Protein AF-A0A059LPR8-F1 (afdb_monomer_lite)

pLDDT: mean 87.75, std 10.13, range [42.12, 97.38]

Radius of gyration: 31.14 Å; chains: 1; bounding box: 64×47×87 Å

Secondary structure (DSSP, 8-state):
----B-TTT--B-S-EEE-S--GGG-PPPPHHHHHHHHHHHHTTSSEEEGGGTEEES-HHHHHHHHHHHSB--TTSSSTTPPBSSHHHHHHHHHHHH--EE-HHHHHH--S-GGGS-EE-HHHHHHHHHH--SSSHHHHTT-----B-TTT--B-SSHHHHHHHHHHHSB--HHHHHH-TT----BSSHHHHHHHHHHTSEE--SHHHHHH---EESSHHHHHHHHHHH-GGGS-HHHHHHHTT--

Structure (mmCIF, N/CA/C/O backbone):
data_AF-A0A059LPR8-F1
#
_entry.id   AF-A0A059LPR8-F1
#
loop_
_atom_site.group_PDB
_atom_site.id
_atom_site.type_symbol
_atom_site.label_atom_id
_atom_site.label_alt_id
_atom_site.label_comp_id
_atom_site.label_asym_id
_atom_site.label_entity_id
_atom_site.label_seq_id
_atom_site.pdbx_PDB_ins_code
_atom_site.Cartn_x
_atom_site.Cartn_y
_atom_site.Cartn_z
_atom_site.occupancy
_atom_site.B_iso_or_equiv
_atom_site.auth_seq_id
_atom_site.auth_comp_id
_atom_site.auth_asym_id
_atom_site.auth_atom_id
_atom_site.pdbx_PDB_model_num
ATOM 1 N N . MET A 1 1 ? -1.338 6.70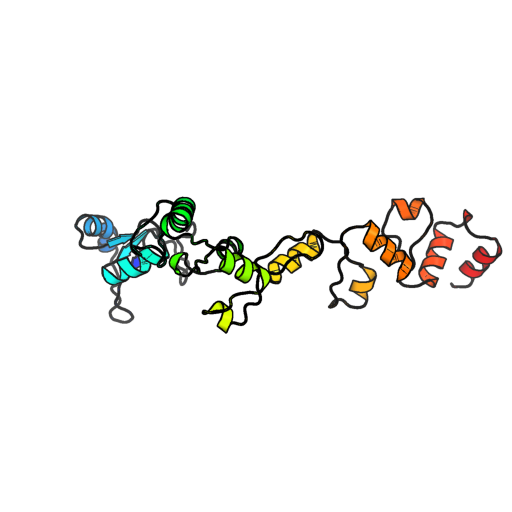7 19.751 1.00 51.72 1 MET A N 1
ATOM 2 C CA . MET A 1 1 ? -0.906 7.896 18.983 1.00 51.72 1 MET A CA 1
ATOM 3 C C . MET A 1 1 ? 0.310 8.476 19.682 1.00 51.72 1 MET A C 1
ATOM 5 O O . MET A 1 1 ? 0.312 8.462 20.902 1.00 51.72 1 MET A O 1
ATOM 9 N N . GLN A 1 2 ? 1.352 8.883 18.953 1.00 63.69 2 GLN A N 1
ATOM 10 C CA . GLN A 1 2 ? 2.526 9.544 19.553 1.00 63.69 2 GLN A CA 1
ATOM 11 C C . GLN A 1 2 ? 2.384 11.074 19.577 1.00 63.69 2 GLN A C 1
ATOM 13 O O . GLN A 1 2 ? 3.070 11.725 20.351 1.00 63.69 2 GLN A O 1
ATOM 18 N N . ASP A 1 3 ? 1.490 11.636 18.758 1.00 79.19 3 ASP A N 1
ATOM 19 C CA . ASP A 1 3 ? 1.180 13.066 18.756 1.00 79.19 3 ASP A CA 1
ATOM 20 C C . ASP A 1 3 ? -0.026 13.334 19.665 1.00 79.19 3 ASP A C 1
ATOM 22 O O . ASP A 1 3 ? -1.117 12.812 19.423 1.00 79.19 3 ASP A O 1
ATOM 26 N N . THR A 1 4 ? 0.198 14.099 20.730 1.00 81.31 4 THR A N 1
ATOM 27 C CA . THR A 1 4 ? -0.787 14.511 21.745 1.00 81.31 4 THR A CA 1
ATOM 28 C C . THR A 1 4 ? -1.311 15.928 21.501 1.00 81.31 4 THR A C 1
ATOM 30 O O . THR A 1 4 ? -2.035 16.484 22.328 1.00 81.31 4 THR A O 1
ATOM 33 N N . ARG A 1 5 ? -0.944 16.560 20.380 1.00 86.00 5 ARG A N 1
ATOM 34 C CA . ARG A 1 5 ? -1.378 17.922 20.069 1.00 86.00 5 ARG A CA 1
ATOM 35 C C . ARG A 1 5 ? -2.800 17.947 19.526 1.00 86.00 5 ARG A C 1
ATOM 37 O O . ARG A 1 5 ? -3.206 17.113 18.718 1.00 86.00 5 ARG A O 1
ATOM 44 N N . CYS A 1 6 ? -3.547 18.969 19.925 1.00 81.62 6 CYS A N 1
ATOM 45 C CA . CYS A 1 6 ? -4.860 19.251 19.365 1.00 81.62 6 CYS A CA 1
ATOM 46 C C . CYS A 1 6 ? -4.749 19.578 17.867 1.00 81.62 6 CYS A C 1
ATOM 48 O O . CYS A 1 6 ? -3.998 20.466 17.471 1.00 81.62 6 CYS A O 1
ATOM 50 N N . VAL A 1 7 ? -5.553 18.922 17.028 1.00 83.06 7 VAL A N 1
ATOM 51 C CA . VAL A 1 7 ? -5.535 19.124 15.565 1.00 83.06 7 VAL A CA 1
ATOM 52 C C . VAL A 1 7 ? -6.010 20.512 15.118 1.00 83.06 7 VAL A C 1
ATOM 54 O O . VAL A 1 7 ? -5.790 20.887 13.971 1.00 83.06 7 VAL A O 1
ATOM 57 N N . LEU A 1 8 ? -6.657 21.275 16.007 1.00 82.94 8 LEU A N 1
ATOM 58 C CA . LEU A 1 8 ? -7.164 22.618 15.712 1.00 82.94 8 LEU A CA 1
ATOM 59 C C . LEU A 1 8 ? -6.192 23.712 16.159 1.00 82.94 8 LEU A C 1
ATOM 61 O O . LEU A 1 8 ? -5.842 24.580 15.367 1.00 82.94 8 LEU A O 1
ATOM 65 N N . CYS A 1 9 ? -5.754 23.681 17.421 1.00 87.19 9 CYS A N 1
ATOM 66 C CA . CYS A 1 9 ? -4.911 24.736 17.995 1.00 87.19 9 CYS A CA 1
ATOM 67 C C . CYS A 1 9 ? -3.432 24.355 18.148 1.00 87.19 9 CYS A C 1
ATOM 69 O O . CYS A 1 9 ? -2.639 25.195 18.555 1.00 87.19 9 CYS A O 1
ATOM 71 N N . GLN A 1 10 ? -3.053 23.108 17.844 1.00 87.19 10 GLN A N 1
ATOM 72 C CA . GLN A 1 10 ? -1.691 22.560 17.959 1.00 87.19 10 GLN A CA 1
ATOM 73 C C . GLN A 1 10 ? -1.090 22.554 19.373 1.00 87.19 10 GLN A C 1
ATOM 75 O O . GLN A 1 10 ? 0.074 22.194 19.545 1.00 87.19 10 GLN A O 1
ATOM 80 N N . GLN A 1 11 ? -1.878 22.897 20.392 1.00 87.12 11 GLN A N 1
ATOM 81 C CA . GLN A 1 11 ? -1.451 22.831 21.782 1.00 87.12 11 GLN A CA 1
ATOM 82 C C . GLN A 1 11 ? -1.355 21.376 22.243 1.00 87.12 11 GLN A C 1
ATOM 84 O O . GLN A 1 11 ? -2.232 20.562 21.945 1.00 87.12 11 GLN A O 1
ATOM 89 N N . GLU A 1 12 ? -0.288 21.062 22.973 1.00 86.00 12 GLU A N 1
ATOM 90 C CA . GLU A 1 12 ? -0.097 19.758 23.597 1.00 86.00 12 GLU A CA 1
ATOM 91 C C . GLU A 1 12 ? -1.154 19.515 24.679 1.00 86.00 12 GLU A C 1
ATOM 93 O O . GLU A 1 12 ? -1.458 20.400 25.483 1.00 86.00 12 GLU A O 1
ATOM 98 N N . SER A 1 13 ? -1.735 18.318 24.676 1.00 81.06 13 SER A N 1
ATOM 99 C CA . SER A 1 13 ? -2.775 17.929 25.617 1.00 81.06 13 SER A CA 1
ATOM 100 C C . SER A 1 13 ? -2.530 16.503 26.100 1.00 81.06 13 SER A C 1
ATOM 102 O O . SER A 1 13 ? -2.671 15.537 25.355 1.00 81.06 13 SER A O 1
ATOM 104 N N . GLU A 1 14 ? -2.156 16.362 27.371 1.00 83.06 14 GLU A N 1
ATOM 105 C CA . GLU A 1 14 ? -1.899 15.052 27.989 1.00 83.06 14 GLU A CA 1
ATOM 106 C C . GLU A 1 14 ? -3.177 14.221 28.187 1.00 83.06 14 GLU A C 1
ATOM 108 O O . GLU A 1 14 ? -3.120 13.014 28.436 1.00 83.06 14 GLU A O 1
ATOM 113 N N . SER A 1 15 ? -4.347 14.858 28.151 1.00 85.50 15 SER A N 1
ATOM 114 C CA . SER A 1 15 ? -5.639 14.224 28.395 1.00 85.50 15 SER A CA 1
ATOM 115 C C . SER A 1 15 ? -6.751 14.977 27.685 1.00 85.50 15 SER A C 1
ATOM 117 O O . SER A 1 15 ? -6.770 16.204 27.675 1.00 85.50 15 SER A O 1
ATOM 119 N N . VAL A 1 16 ? -7.714 14.236 27.144 1.00 87.38 16 VAL A N 1
ATOM 120 C CA . VAL A 1 16 ? -8.853 14.801 26.412 1.00 87.38 16 VAL A CA 1
ATOM 121 C C . VAL A 1 16 ? -10.135 14.558 27.198 1.00 87.38 16 VAL A C 1
ATOM 123 O O . VAL A 1 16 ? -10.358 13.458 27.698 1.00 87.38 16 VAL A O 1
ATOM 126 N N . PHE A 1 17 ? -10.998 15.568 27.294 1.00 87.69 17 PHE A N 1
ATOM 127 C CA . PHE A 1 17 ? -12.359 15.405 27.797 1.00 87.69 17 PHE A CA 1
ATOM 128 C C . PHE A 1 17 ? -13.337 15.425 26.626 1.00 87.69 17 PHE A C 1
ATOM 130 O O . PHE A 1 17 ? -13.360 16.371 25.838 1.00 87.69 17 PHE A O 1
ATOM 137 N N . VAL A 1 18 ? -14.122 14.363 26.504 1.00 87.44 18 VAL A N 1
ATOM 138 C CA . VAL A 1 18 ? -15.100 14.165 25.443 1.00 87.44 18 VAL A CA 1
ATOM 139 C C . VAL A 1 18 ? -16.486 14.296 26.050 1.00 87.44 18 VAL A C 1
ATOM 141 O O . VAL A 1 18 ? -16.851 13.543 26.952 1.00 87.44 18 VAL A O 1
ATOM 144 N N . THR A 1 19 ? -17.254 15.249 25.526 1.00 86.00 19 THR A N 1
ATOM 145 C CA . THR A 1 19 ? -18.635 15.494 25.939 1.00 86.00 19 THR A CA 1
ATOM 146 C C . THR A 1 19 ? -19.595 15.365 24.771 1.00 86.00 19 THR A C 1
ATOM 148 O O . THR A 1 19 ? -19.262 15.683 23.628 1.00 86.00 19 THR A O 1
ATOM 151 N N . ARG A 1 20 ? -20.816 14.912 25.060 1.00 79.56 20 ARG A N 1
ATOM 152 C CA . ARG A 1 20 ? -21.905 14.837 24.079 1.00 79.56 20 ARG A CA 1
ATOM 153 C C . ARG A 1 20 ? -22.383 16.213 23.602 1.00 79.56 20 ARG A C 1
ATOM 155 O O . ARG A 1 20 ? -22.946 16.319 22.512 1.00 79.56 20 ARG A O 1
ATOM 162 N N . PHE A 1 21 ? -22.227 17.250 24.419 1.00 76.69 21 PHE A N 1
ATOM 163 C CA . PHE A 1 21 ? -22.809 18.560 24.144 1.00 76.69 21 PHE A CA 1
ATOM 164 C C . PHE A 1 21 ? -21.903 19.405 23.236 1.00 76.69 21 PHE A C 1
ATOM 166 O O . PHE A 1 21 ? -20.759 19.706 23.576 1.00 76.69 21 PHE A O 1
ATOM 173 N N . LEU A 1 22 ? -22.432 19.820 22.080 1.00 74.94 22 LEU A N 1
ATOM 174 C CA . LEU A 1 22 ? -21.753 20.686 21.109 1.00 74.94 22 LEU A CA 1
ATOM 175 C C . LEU A 1 22 ? -22.281 22.131 21.181 1.00 74.94 22 LEU A C 1
ATOM 177 O O . LEU A 1 22 ? -23.464 22.365 21.435 1.00 74.94 22 LEU A O 1
ATOM 181 N N . GLY A 1 23 ? -21.405 23.103 20.919 1.00 70.31 23 GLY A N 1
ATOM 182 C CA . GLY A 1 23 ? -21.742 24.526 20.847 1.00 70.31 23 GLY A CA 1
ATOM 183 C C . GLY A 1 23 ? -21.800 25.202 22.218 1.00 70.31 23 GLY A C 1
ATOM 184 O O . GLY A 1 23 ? -20.923 25.013 23.053 1.00 70.31 23 GLY A O 1
ATOM 185 N N . THR A 1 24 ? -22.837 26.000 22.475 1.00 70.00 24 THR A N 1
ATOM 186 C CA . THR A 1 24 ? -22.988 26.763 23.734 1.00 70.00 24 THR A CA 1
ATOM 187 C C . THR A 1 24 ? -23.170 25.889 24.975 1.00 70.00 24 THR A C 1
ATOM 189 O O . THR A 1 24 ? -23.078 26.385 26.092 1.00 70.00 24 THR A O 1
ATOM 192 N N . PHE A 1 25 ? -23.441 24.598 24.784 1.00 66.50 25 PHE A N 1
ATOM 193 C CA . PHE A 1 25 ? -23.584 23.610 25.850 1.00 66.50 25 PHE A CA 1
ATOM 194 C C . PHE A 1 25 ? -22.309 22.785 26.060 1.00 66.50 25 PHE A C 1
ATOM 196 O O . PHE A 1 25 ? -22.277 21.941 26.953 1.00 66.50 25 PHE A O 1
ATOM 203 N N . THR A 1 26 ? -21.266 23.002 25.248 1.00 76.25 26 THR A N 1
ATOM 204 C CA . THR A 1 26 ? -19.979 22.333 25.432 1.00 76.25 26 THR A CA 1
ATOM 205 C C . THR A 1 26 ? -19.369 22.790 26.748 1.00 76.25 26 THR A C 1
ATOM 207 O O . THR A 1 26 ? -18.939 23.934 26.895 1.00 76.25 26 THR A O 1
ATOM 210 N N . ARG A 1 27 ? -19.349 21.881 27.724 1.00 73.94 27 ARG A N 1
ATOM 211 C CA . ARG A 1 27 ? -18.738 22.129 29.026 1.00 73.94 27 ARG A CA 1
ATOM 212 C C . ARG A 1 27 ? -17.248 22.404 28.841 1.00 73.94 27 ARG A C 1
ATOM 214 O O . ARG A 1 27 ? -16.505 21.538 28.385 1.00 73.94 27 ARG A O 1
ATOM 221 N N . MET A 1 28 ? -16.816 23.595 29.239 1.00 77.44 28 MET A N 1
ATOM 222 C CA . MET A 1 28 ? -15.401 23.897 29.422 1.00 77.44 28 MET A CA 1
ATOM 223 C C . MET A 1 28 ? -15.006 23.518 30.841 1.00 77.44 28 MET A C 1
ATOM 225 O O . MET A 1 28 ? -15.634 23.974 31.792 1.00 77.44 28 MET A O 1
ATOM 229 N N . LEU A 1 29 ? -13.986 22.677 30.969 1.00 80.56 29 LEU A N 1
ATOM 230 C CA . LEU A 1 29 ? -13.449 22.299 32.269 1.00 80.56 29 LEU A CA 1
ATOM 231 C C . LEU A 1 29 ? -12.470 23.366 32.758 1.00 80.56 29 LEU A C 1
ATOM 233 O O . LEU A 1 29 ? -11.539 23.736 32.034 1.00 80.56 29 LEU A O 1
ATOM 237 N N . ALA A 1 30 ? -12.668 23.829 33.989 1.00 82.44 30 ALA A N 1
ATOM 238 C CA . ALA A 1 30 ? -11.698 24.654 34.697 1.00 82.44 30 ALA A CA 1
ATOM 239 C C . ALA A 1 30 ? -10.467 23.826 35.123 1.00 82.44 30 ALA A C 1
ATOM 241 O O . ALA A 1 30 ? -10.481 22.593 35.108 1.00 82.44 30 ALA A O 1
ATOM 242 N N . ALA A 1 31 ? -9.364 24.496 35.469 1.00 81.44 31 ALA A N 1
ATOM 243 C CA . ALA A 1 31 ? -8.082 23.838 35.750 1.00 81.44 31 ALA A CA 1
ATOM 244 C C . ALA A 1 31 ? -8.154 22.823 36.911 1.00 81.44 31 ALA A C 1
ATOM 246 O O . ALA A 1 31 ? -7.527 21.767 36.857 1.00 81.44 31 ALA A O 1
ATOM 247 N N . ASP A 1 32 ? -8.940 23.118 37.942 1.00 83.50 32 ASP A N 1
ATOM 248 C CA . ASP A 1 32 ? -9.216 22.230 39.072 1.00 83.50 32 ASP A CA 1
ATOM 249 C C . ASP A 1 32 ? -10.020 20.991 38.648 1.00 83.50 32 ASP A C 1
ATOM 251 O O . ASP A 1 32 ? -9.686 19.870 39.039 1.00 83.50 32 ASP A O 1
ATOM 255 N N . GLU A 1 33 ? -11.010 21.154 37.770 1.00 83.12 33 GLU A N 1
ATOM 256 C CA . GLU A 1 33 ? -11.796 20.037 37.239 1.00 83.12 33 GLU A CA 1
ATOM 257 C C . GLU A 1 33 ? -10.946 19.071 36.401 1.00 83.12 33 GLU A C 1
ATOM 259 O O . GLU A 1 33 ? -11.127 17.855 36.503 1.00 83.12 33 GLU A O 1
ATOM 264 N N . TRP A 1 34 ? -9.969 19.581 35.641 1.00 84.19 34 TRP A N 1
ATOM 265 C CA . TRP A 1 34 ? -9.001 18.750 34.912 1.00 84.19 34 TRP A CA 1
ATOM 266 C C . TRP A 1 34 ? -8.197 17.841 35.845 1.00 84.19 34 TRP A C 1
ATOM 268 O O . TRP A 1 34 ? -7.989 16.665 35.538 1.00 84.19 34 TRP A O 1
ATOM 278 N N . THR A 1 35 ? -7.787 18.347 37.013 1.00 84.38 35 THR A N 1
ATOM 279 C CA . THR A 1 35 ? -7.072 17.525 38.004 1.00 84.38 35 THR A CA 1
ATOM 280 C C . THR A 1 35 ? -7.971 16.460 38.635 1.00 84.38 35 THR A C 1
ATOM 282 O O . THR A 1 35 ? -7.499 15.373 38.978 1.00 84.38 35 THR A O 1
ATOM 285 N N . ALA A 1 36 ? -9.276 16.730 38.724 1.00 86.69 36 ALA A N 1
ATOM 286 C CA . ALA A 1 36 ? -10.257 15.828 39.311 1.00 86.69 36 ALA A CA 1
ATOM 287 C C . ALA A 1 36 ? -10.694 14.681 38.379 1.00 86.69 36 ALA A C 1
ATOM 289 O O . ALA A 1 36 ? -11.269 13.707 38.870 1.00 86.69 36 ALA A O 1
ATOM 290 N N . LEU A 1 37 ? -10.409 14.739 37.069 1.00 87.00 37 LEU A N 1
ATOM 291 C CA . LEU A 1 37 ? -10.854 13.729 36.091 1.00 87.00 37 LEU A CA 1
ATOM 292 C C . LEU A 1 37 ? -10.433 12.301 36.458 1.00 87.00 37 LEU A C 1
ATOM 294 O O . LEU A 1 37 ? -11.237 11.376 36.362 1.00 87.00 37 LEU A O 1
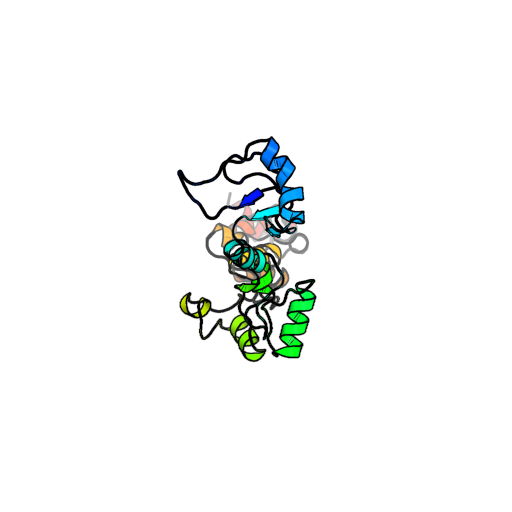ATOM 298 N N . LYS A 1 38 ? -9.198 12.114 36.941 1.00 86.69 38 LYS A N 1
ATOM 299 C CA . LYS A 1 38 ? -8.697 10.797 37.381 1.00 86.69 38 LYS A CA 1
ATOM 300 C C . LYS A 1 38 ? -9.525 10.233 38.536 1.00 86.69 38 LYS A C 1
ATOM 302 O O . LYS A 1 38 ? -9.881 9.053 38.536 1.00 86.69 38 LYS A O 1
ATOM 307 N N . THR A 1 39 ? -9.859 11.082 39.504 1.00 88.56 39 THR A N 1
ATOM 308 C CA . THR A 1 39 ? -10.683 10.717 40.661 1.00 88.56 39 THR A CA 1
ATOM 309 C C . THR A 1 39 ? -12.118 10.413 40.234 1.00 88.56 39 THR A C 1
ATOM 311 O O . THR A 1 39 ? -12.685 9.423 40.683 1.00 88.56 39 THR A O 1
ATOM 314 N N . GLN A 1 40 ? -12.679 11.208 39.317 1.00 86.62 40 GLN A N 1
ATOM 315 C CA . GLN A 1 40 ? -14.029 11.007 38.777 1.00 86.62 40 GLN A CA 1
ATOM 316 C C . GLN A 1 40 ? -14.147 9.736 37.923 1.00 86.62 40 GLN A C 1
ATOM 318 O O . GLN A 1 40 ? -15.165 9.050 37.970 1.00 86.62 40 GLN A O 1
ATOM 323 N N . ALA A 1 41 ? -13.104 9.377 37.175 1.00 86.75 41 ALA A N 1
ATOM 324 C CA . ALA A 1 41 ? -13.053 8.095 36.478 1.00 86.75 41 ALA A CA 1
ATOM 325 C C . ALA A 1 41 ? -12.971 6.921 37.465 1.00 86.75 41 ALA A C 1
ATOM 327 O O . ALA A 1 41 ? -13.662 5.919 37.306 1.00 86.75 41 ALA A O 1
ATOM 328 N N . SER A 1 42 ? -12.177 7.069 38.529 1.00 87.12 42 SER A N 1
ATOM 329 C CA . SER A 1 42 ? -12.030 6.040 39.569 1.00 87.12 42 SER A CA 1
ATOM 330 C C . SER A 1 42 ? -13.319 5.817 40.369 1.00 87.12 42 SER A C 1
ATOM 332 O O . SER A 1 42 ? -13.568 4.705 40.825 1.00 87.12 42 SER A O 1
ATOM 334 N N . SER A 1 43 ? -14.153 6.851 40.525 1.00 88.69 43 SER A N 1
ATOM 335 C CA . SER A 1 43 ? -15.475 6.744 41.154 1.00 88.69 43 SER A CA 1
ATOM 336 C C . SER A 1 43 ? -16.575 6.245 40.207 1.00 88.69 43 SER A C 1
ATOM 338 O O . SER A 1 43 ? -17.710 6.069 40.645 1.00 88.69 43 SER A O 1
ATOM 340 N N . GLY A 1 44 ? -16.264 6.023 38.924 1.00 84.12 44 GLY A N 1
ATOM 341 C CA . GLY A 1 44 ? -17.218 5.595 37.897 1.00 84.12 44 GLY A CA 1
ATOM 342 C C . GLY A 1 44 ? -18.121 6.708 37.356 1.00 84.12 44 GLY A C 1
ATOM 343 O O . GLY A 1 44 ? -19.021 6.423 36.570 1.00 84.12 44 GLY A O 1
ATOM 344 N N . ALA A 1 45 ? -17.893 7.967 37.748 1.00 86.75 45 ALA A N 1
ATOM 345 C CA . ALA A 1 45 ? -18.645 9.112 37.233 1.00 86.75 45 ALA A CA 1
ATOM 346 C C . ALA A 1 45 ? -18.277 9.451 35.777 1.00 86.75 45 ALA A C 1
ATOM 348 O O . ALA A 1 45 ? -19.106 9.986 35.047 1.00 86.75 45 ALA A O 1
ATOM 349 N N . LEU A 1 46 ? -17.049 9.128 35.360 1.00 89.69 46 LEU A N 1
ATOM 350 C CA . LEU A 1 46 ? -16.576 9.237 33.981 1.00 89.69 46 LEU A CA 1
ATOM 351 C C . LEU A 1 46 ? -16.053 7.886 33.494 1.00 89.69 46 LEU A C 1
ATOM 353 O O . LEU A 1 46 ? -15.506 7.102 34.268 1.00 89.69 46 LEU A O 1
ATOM 357 N N . GLN A 1 47 ? -16.159 7.641 32.192 1.00 90.19 47 GLN A N 1
ATOM 358 C CA . GLN A 1 47 ? -15.497 6.508 31.546 1.00 90.19 47 GLN A CA 1
ATOM 359 C C . GLN A 1 47 ? -14.122 6.948 31.038 1.00 90.19 47 GLN A C 1
ATOM 361 O O . GLN A 1 47 ? -13.994 8.028 30.463 1.00 90.19 47 GLN A O 1
ATOM 366 N N . TYR A 1 48 ? -13.091 6.125 31.228 1.00 89.69 48 TYR A N 1
ATOM 367 C CA . TYR A 1 48 ? -11.731 6.429 30.774 1.00 89.69 48 TYR A CA 1
ATOM 368 C C . TYR A 1 48 ? -11.275 5.443 29.699 1.00 89.69 48 TYR A C 1
ATOM 370 O O . TYR A 1 48 ? -11.381 4.230 29.874 1.00 89.69 48 TYR A O 1
ATOM 378 N N . LEU A 1 49 ? -10.744 5.969 28.593 1.00 86.75 49 LEU A N 1
ATOM 379 C CA . LEU A 1 49 ? -10.207 5.211 27.467 1.00 86.75 49 LEU A CA 1
ATOM 380 C C . LEU A 1 49 ? -8.680 5.367 27.411 1.00 86.75 49 LEU A C 1
ATOM 382 O O . LEU A 1 49 ? -8.186 6.370 26.885 1.00 86.75 49 LEU A O 1
ATOM 386 N N . PRO A 1 50 ? -7.909 4.376 27.897 1.00 84.56 50 PRO A N 1
ATOM 387 C CA . PRO A 1 50 ? -6.455 4.491 27.991 1.00 84.56 50 PRO A CA 1
ATOM 388 C C . PRO A 1 50 ? -5.753 4.667 26.642 1.00 84.56 50 PRO A C 1
ATOM 390 O O . PRO A 1 50 ? -4.742 5.353 26.562 1.00 84.56 50 PRO A O 1
ATOM 393 N N . SER A 1 51 ? -6.281 4.069 25.570 1.00 78.12 51 SER A N 1
ATOM 394 C CA . SER A 1 51 ? -5.667 4.114 24.234 1.00 78.12 51 SER A CA 1
ATOM 395 C C . SER A 1 51 ? -5.660 5.509 23.601 1.00 78.12 51 SER A C 1
ATOM 397 O O . SER A 1 51 ? -4.845 5.764 22.712 1.00 78.12 51 SER A O 1
ATOM 399 N N . ALA A 1 52 ? -6.543 6.399 24.061 1.00 80.56 52 ALA A N 1
ATOM 400 C CA . ALA A 1 52 ? -6.672 7.777 23.593 1.00 80.56 52 ALA A CA 1
ATOM 401 C C . ALA A 1 52 ? -6.448 8.818 24.708 1.00 80.56 52 ALA A C 1
ATOM 403 O O . ALA A 1 52 ? -6.641 10.004 24.458 1.00 80.56 52 ALA A O 1
ATOM 404 N N . SER A 1 53 ? -6.086 8.390 25.927 1.00 86.75 53 SER A N 1
ATOM 405 C CA . SER A 1 53 ? -6.019 9.247 27.125 1.00 86.75 53 SER A CA 1
ATOM 406 C C . SER A 1 53 ? -7.260 10.139 27.286 1.00 86.75 53 SER A C 1
ATOM 408 O O . SER A 1 53 ? -7.159 11.332 27.581 1.00 86.75 53 SER A O 1
ATOM 410 N N . ALA A 1 54 ? -8.441 9.565 27.043 1.00 88.69 54 ALA A N 1
ATOM 411 C CA . ALA A 1 54 ? -9.687 10.314 26.919 1.00 88.69 54 ALA A CA 1
ATOM 412 C C . ALA A 1 54 ? -10.691 9.952 28.021 1.00 88.69 54 ALA A C 1
ATOM 414 O O . ALA A 1 54 ? -10.891 8.776 28.327 1.00 88.69 54 ALA A O 1
ATOM 415 N N . TYR A 1 55 ? -11.336 10.969 28.586 1.00 91.00 55 TYR A N 1
ATOM 416 C CA . TYR A 1 55 ? -12.402 10.864 29.580 1.00 91.00 55 TYR A CA 1
ATOM 417 C C . TYR A 1 55 ? -13.743 11.204 28.939 1.00 91.00 55 TYR A C 1
ATOM 419 O O . TYR A 1 55 ? -13.827 12.157 28.170 1.00 91.00 55 TYR A O 1
ATOM 427 N N . PHE A 1 56 ? -14.784 10.453 29.275 1.00 90.75 56 PHE A N 1
ATOM 428 C CA . PHE A 1 56 ? -16.112 10.579 28.684 1.00 90.75 56 PHE A CA 1
ATOM 429 C C . PHE A 1 56 ? -17.159 10.753 29.777 1.00 90.75 56 PHE A C 1
ATOM 431 O O . PHE A 1 56 ? -17.178 9.987 30.744 1.00 90.75 56 PHE A O 1
ATOM 438 N N . ASP A 1 57 ? -18.042 11.730 29.596 1.00 89.50 57 ASP A N 1
ATOM 439 C CA . ASP A 1 57 ? -19.208 11.954 30.460 1.00 89.50 57 ASP A CA 1
ATOM 440 C C . ASP A 1 57 ? -20.444 11.140 30.043 1.00 89.50 57 ASP A C 1
ATOM 442 O O . ASP A 1 57 ? -21.355 10.937 30.843 1.00 89.50 57 ASP A O 1
ATOM 446 N N . ASP A 1 58 ? -20.462 10.641 28.806 1.00 88.06 58 ASP A N 1
ATOM 447 C CA . ASP A 1 58 ? -21.560 9.878 28.225 1.00 88.06 58 ASP A CA 1
ATOM 448 C C . ASP A 1 58 ? -21.119 8.424 27.936 1.00 88.06 58 ASP A C 1
ATOM 450 O O . ASP A 1 58 ? -20.241 8.186 27.093 1.00 88.06 58 ASP A O 1
ATOM 454 N N . PRO A 1 59 ? -21.722 7.421 28.608 1.00 86.44 59 PRO A N 1
ATOM 455 C CA . PRO A 1 59 ? -21.370 6.014 28.415 1.00 86.44 59 PRO A CA 1
ATOM 456 C C . PRO A 1 59 ? -21.603 5.492 26.991 1.00 86.44 59 PRO A C 1
ATOM 458 O O . PRO A 1 59 ? -20.903 4.581 26.550 1.00 86.44 59 PRO A O 1
ATOM 461 N N . GLN A 1 60 ? -22.569 6.052 26.256 1.00 85.56 60 GLN A N 1
ATOM 462 C CA . GLN A 1 60 ? -22.898 5.612 24.899 1.00 85.56 60 GLN A CA 1
ATOM 463 C C . GLN A 1 60 ? -21.846 6.096 23.889 1.00 85.56 60 GLN A C 1
ATOM 465 O O . GLN A 1 60 ? -21.423 5.329 23.016 1.00 85.56 60 GLN A O 1
ATOM 470 N N . HIS A 1 61 ? -21.358 7.330 24.040 1.00 85.62 61 HIS A N 1
ATOM 471 C CA . HIS A 1 61 ? -20.211 7.839 23.288 1.00 85.62 61 HIS A CA 1
ATOM 472 C C . HIS A 1 61 ? -18.935 7.066 23.603 1.00 85.62 61 HIS A C 1
ATOM 474 O O . HIS A 1 61 ? -18.212 6.699 22.676 1.00 85.62 61 HIS A O 1
ATOM 480 N N . PHE A 1 62 ? -18.682 6.769 24.881 1.00 87.38 62 PHE A N 1
ATOM 481 C CA . PHE A 1 62 ? -17.552 5.929 25.271 1.00 87.38 62 PHE A CA 1
ATOM 482 C C . PHE A 1 62 ? -17.607 4.556 24.589 1.00 87.38 62 PHE A C 1
ATOM 484 O O . PHE A 1 62 ? -16.622 4.132 23.983 1.00 87.38 62 PHE A O 1
ATOM 491 N N . ALA A 1 63 ? -18.756 3.875 24.626 1.00 83.56 63 ALA A N 1
ATOM 492 C CA . ALA A 1 63 ? -18.926 2.573 23.980 1.00 83.56 63 ALA A CA 1
ATOM 493 C C . ALA A 1 63 ? -18.673 2.647 22.464 1.00 83.56 63 ALA A C 1
ATOM 495 O O . ALA A 1 63 ? -17.961 1.811 21.913 1.00 83.56 63 ALA A O 1
ATOM 496 N N . SER A 1 64 ? -19.189 3.685 21.804 1.00 82.88 64 SER A N 1
ATOM 497 C CA . SER A 1 64 ? -19.025 3.867 20.358 1.00 82.88 64 SER A CA 1
ATOM 498 C C . SER A 1 64 ? -17.564 4.126 19.971 1.00 82.88 64 SER A C 1
ATOM 500 O O . SER A 1 64 ? -17.042 3.492 19.060 1.00 82.88 64 SER A O 1
ATOM 502 N N . LEU A 1 65 ? -16.871 5.025 20.679 1.00 84.12 65 LEU A N 1
ATOM 503 C CA . LEU A 1 65 ? -15.495 5.415 20.350 1.00 84.12 65 LEU A CA 1
ATOM 504 C C . LEU A 1 65 ? -14.456 4.382 20.797 1.00 84.12 65 LEU A C 1
ATOM 506 O O . LEU A 1 65 ? -13.466 4.171 20.098 1.00 84.12 65 LEU A O 1
ATOM 510 N N . SER A 1 66 ? -14.687 3.697 21.918 1.00 82.62 66 SER A N 1
ATOM 511 C CA . SER A 1 66 ? -13.812 2.609 22.369 1.00 82.62 66 SER A CA 1
ATOM 512 C C . SER A 1 66 ? -13.775 1.452 21.366 1.00 82.62 66 SER A C 1
ATOM 514 O O . SER A 1 66 ? -12.705 0.895 21.124 1.00 82.62 66 SER A O 1
ATOM 516 N N . GLN A 1 67 ? -14.889 1.133 20.699 1.00 79.25 67 GLN A N 1
ATOM 517 C CA . GLN A 1 67 ? -14.917 0.113 19.644 1.00 79.25 67 GLN A CA 1
ATOM 518 C C . GLN A 1 67 ? -14.029 0.469 18.444 1.00 79.25 67 GLN A C 1
ATOM 520 O O . GLN A 1 67 ? -13.380 -0.412 17.887 1.00 79.25 67 GLN A O 1
ATOM 525 N N . LEU A 1 68 ? -13.927 1.753 18.084 1.00 84.12 68 LEU A N 1
ATOM 526 C CA . LEU A 1 68 ? -13.100 2.201 16.955 1.00 84.12 68 LEU A CA 1
ATOM 527 C C . LEU A 1 68 ? -11.597 2.011 17.207 1.00 84.12 68 LEU A C 1
ATOM 529 O O . LEU A 1 68 ? -10.828 1.790 16.272 1.00 84.12 68 LEU A O 1
ATOM 533 N N . VAL A 1 69 ? -11.173 2.097 18.470 1.00 80.88 69 VAL A N 1
ATOM 534 C CA . VAL A 1 69 ? -9.754 2.068 18.867 1.00 80.88 69 VAL A CA 1
ATOM 535 C C . VAL A 1 69 ? -9.333 0.775 19.566 1.00 80.88 69 VAL A C 1
ATOM 537 O O . VAL A 1 69 ? -8.211 0.677 20.065 1.00 80.88 69 VAL A O 1
ATOM 540 N N . THR A 1 70 ? -10.220 -0.215 19.629 1.00 83.50 70 THR A N 1
ATOM 541 C CA . THR A 1 70 ? -9.940 -1.536 20.202 1.00 83.50 70 THR A CA 1
ATOM 542 C C . THR A 1 70 ? -9.791 -2.578 19.105 1.00 83.50 70 THR A C 1
ATOM 544 O O . THR A 1 70 ? -10.243 -2.406 17.974 1.00 83.50 70 THR A O 1
ATOM 547 N N . PHE A 1 71 ? -9.156 -3.705 19.432 1.00 89.50 71 PHE A N 1
ATOM 548 C CA . PHE A 1 71 ? -9.136 -4.849 18.529 1.00 89.50 71 PHE A CA 1
ATOM 549 C C . PHE A 1 71 ? -10.452 -5.618 18.656 1.00 89.50 71 PHE A C 1
ATOM 551 O O . PHE A 1 71 ? -10.472 -6.675 19.268 1.00 89.50 71 PHE A O 1
ATOM 558 N N . SER A 1 72 ? -11.542 -5.075 18.122 1.00 89.50 72 SER A N 1
ATOM 559 C CA . SER A 1 72 ? -12.862 -5.717 18.045 1.00 89.50 72 SER A CA 1
ATOM 560 C C . SER A 1 72 ? -13.352 -5.731 16.590 1.00 89.50 72 SER A C 1
ATOM 562 O O . SER A 1 72 ? -12.813 -5.015 15.741 1.00 89.50 72 SER A O 1
ATOM 564 N N . HIS A 1 73 ? -14.312 -6.601 16.257 1.00 92.12 73 HIS A N 1
ATOM 565 C CA . HIS A 1 73 ? -14.817 -6.713 14.884 1.00 92.12 73 HIS A CA 1
ATOM 566 C C . HIS A 1 73 ? -16.267 -7.226 14.837 1.00 92.12 73 HIS A C 1
ATOM 568 O O . HIS A 1 73 ? -16.559 -8.242 15.471 1.00 92.12 73 HIS A O 1
ATOM 574 N N . PRO A 1 74 ? -17.163 -6.626 14.027 1.00 91.62 74 PRO A N 1
ATOM 575 C CA . PRO A 1 74 ? -18.589 -6.983 13.987 1.00 91.62 74 PRO A CA 1
ATOM 576 C C . PRO A 1 74 ? -18.875 -8.396 13.464 1.00 91.62 74 PRO A C 1
ATOM 578 O O . PRO A 1 74 ? -19.927 -8.960 13.734 1.00 91.62 74 PRO A O 1
ATOM 581 N N . ALA A 1 75 ? -17.940 -8.994 12.723 1.00 91.69 75 ALA A N 1
ATOM 582 C CA . ALA A 1 75 ? -18.055 -10.383 12.262 1.00 91.69 75 ALA A CA 1
ATOM 583 C C . ALA A 1 75 ? -17.876 -11.440 13.377 1.00 91.69 75 ALA A C 1
ATOM 585 O O . ALA A 1 75 ? -18.068 -12.636 13.125 1.00 91.69 75 ALA A O 1
ATOM 586 N N . MET A 1 76 ? -17.480 -11.021 14.584 1.00 90.44 76 MET A N 1
ATOM 587 C CA . MET A 1 76 ? -17.422 -11.890 15.758 1.00 90.44 76 MET A CA 1
ATOM 588 C C . MET A 1 76 ? -18.829 -12.191 16.298 1.00 90.44 76 MET A C 1
ATOM 590 O O . MET A 1 76 ? -19.719 -11.357 16.156 1.00 90.44 76 MET A O 1
ATOM 594 N N . PRO A 1 77 ? -19.047 -13.354 16.946 1.00 87.12 77 PRO A N 1
ATOM 595 C CA . PRO A 1 77 ? -20.327 -13.660 17.592 1.00 87.12 77 PRO A CA 1
ATOM 596 C C . PRO A 1 77 ? -20.719 -12.633 18.659 1.00 87.12 77 PRO A C 1
ATOM 598 O O . PRO A 1 77 ? -21.891 -12.293 18.780 1.00 87.12 77 PRO A O 1
ATOM 601 N N . ASP A 1 78 ? -19.727 -12.139 19.403 1.00 87.94 78 ASP A N 1
ATOM 602 C CA . ASP A 1 78 ? -19.852 -10.995 20.296 1.00 87.94 78 ASP A CA 1
ATOM 603 C C . ASP A 1 78 ? -19.046 -9.818 19.714 1.00 87.94 78 ASP A C 1
ATOM 605 O O . ASP A 1 78 ? -17.813 -9.813 19.802 1.00 87.94 78 ASP A O 1
ATOM 609 N N . PRO A 1 79 ? -19.712 -8.818 19.105 1.00 81.62 79 PRO A N 1
ATOM 610 C CA . PRO A 1 79 ? -19.056 -7.629 18.561 1.00 81.62 79 PRO A CA 1
ATOM 611 C C . PRO A 1 79 ? -18.338 -6.777 19.613 1.00 81.62 79 PRO A C 1
ATOM 613 O O . PRO A 1 79 ? -17.452 -6.000 19.263 1.00 81.62 79 PRO A O 1
ATOM 616 N N . SER A 1 80 ? -18.712 -6.912 20.889 1.00 80.12 80 SER A N 1
ATOM 617 C CA . SER A 1 80 ? -18.102 -6.181 22.002 1.00 80.12 80 SER A CA 1
ATOM 618 C C . SER A 1 80 ? -16.846 -6.860 22.551 1.00 80.12 80 SER A C 1
ATOM 620 O O . SER A 1 80 ? -16.138 -6.274 23.371 1.00 80.12 80 SER A O 1
ATOM 622 N N . GLN A 1 81 ? -16.523 -8.068 22.074 1.00 86.19 81 GLN A N 1
ATOM 623 C CA . GLN A 1 81 ? -15.329 -8.788 22.490 1.00 86.19 81 GLN A CA 1
ATOM 624 C C . GLN A 1 81 ? -14.060 -8.044 22.050 1.00 86.19 81 GLN A C 1
ATOM 626 O O . GLN A 1 81 ? -13.764 -7.906 20.859 1.00 86.19 81 GLN A O 1
ATOM 631 N N . ILE A 1 82 ? -13.268 -7.616 23.034 1.00 87.50 82 ILE A N 1
ATOM 632 C CA . ILE A 1 82 ? -11.987 -6.940 22.821 1.00 87.50 82 ILE A CA 1
ATOM 633 C C . ILE A 1 82 ? -10.856 -7.965 22.851 1.00 87.50 82 ILE A C 1
ATOM 635 O O . ILE A 1 82 ? -10.698 -8.725 23.809 1.00 87.50 82 ILE A O 1
ATOM 639 N N . PHE A 1 83 ? -10.024 -7.951 21.814 1.00 90.12 83 PHE A N 1
ATOM 640 C CA . PHE A 1 83 ? -8.827 -8.775 21.729 1.00 90.12 83 PHE A CA 1
ATOM 641 C C . PHE A 1 83 ? -7.580 -7.995 22.178 1.00 90.12 83 PHE A C 1
ATOM 643 O O . PHE A 1 83 ? -7.507 -6.777 22.018 1.00 90.12 83 PHE A O 1
ATOM 650 N N . PRO A 1 84 ? -6.546 -8.676 22.699 1.00 89.44 84 PRO A N 1
ATOM 651 C CA . PRO A 1 84 ? -5.313 -8.015 23.137 1.00 89.44 84 PRO A CA 1
ATOM 652 C C . PRO A 1 84 ? -4.431 -7.544 21.970 1.00 89.44 84 PRO A C 1
ATOM 654 O O . PRO A 1 84 ? -3.517 -6.749 22.161 1.00 89.44 84 PRO A O 1
ATOM 657 N N . SER A 1 85 ? -4.647 -8.068 20.760 1.00 91.56 85 SER A N 1
ATOM 658 C CA . SER A 1 85 ? -3.887 -7.688 19.567 1.00 91.56 85 SER A CA 1
ATOM 659 C C . SER A 1 85 ? -4.643 -8.016 18.282 1.00 91.56 85 SER A C 1
ATOM 661 O O . SER A 1 85 ? -5.478 -8.925 18.252 1.00 91.56 85 SER A O 1
ATOM 663 N N . LEU A 1 86 ? -4.256 -7.363 17.181 1.00 91.88 86 LEU A N 1
ATOM 664 C CA . LEU A 1 86 ? -4.727 -7.706 15.835 1.00 91.88 86 LEU A CA 1
ATOM 665 C C . LEU A 1 86 ? -4.468 -9.182 15.488 1.00 91.88 86 LEU A C 1
ATOM 667 O O . LEU A 1 86 ? -5.298 -9.827 14.852 1.00 91.88 86 LEU A O 1
ATOM 671 N N . LYS A 1 87 ? -3.335 -9.749 15.927 1.00 94.75 87 LYS A N 1
ATOM 672 C CA . LYS A 1 87 ? -3.006 -11.165 15.704 1.00 94.75 87 LYS A CA 1
ATOM 673 C C . LYS A 1 87 ? -4.007 -12.091 16.400 1.00 94.75 87 LYS A C 1
ATOM 675 O O . LYS A 1 87 ? -4.449 -13.063 15.790 1.00 94.75 87 LYS A O 1
ATOM 680 N N . ALA A 1 88 ? -4.379 -11.783 17.644 1.00 95.31 88 ALA A N 1
ATOM 681 C CA . ALA A 1 88 ? -5.366 -12.555 18.398 1.00 95.31 88 ALA A CA 1
ATOM 682 C C . ALA A 1 88 ? -6.762 -12.477 17.756 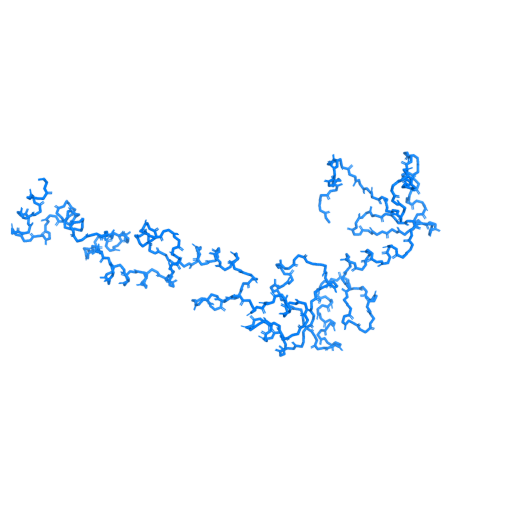1.00 95.31 88 ALA A C 1
ATOM 684 O O . ALA A 1 88 ? -7.411 -13.510 17.580 1.00 95.31 88 ALA A O 1
ATOM 685 N N . LEU A 1 89 ? -7.181 -11.283 17.320 1.00 94.44 89 LEU A N 1
ATOM 686 C CA . LEU A 1 89 ? -8.435 -11.100 16.584 1.00 94.44 89 LEU A CA 1
ATOM 687 C C . LEU A 1 89 ? -8.447 -11.917 15.284 1.00 94.44 89 LEU A C 1
ATOM 689 O O . LEU A 1 89 ? -9.366 -12.697 15.055 1.00 94.44 89 LEU A O 1
ATOM 693 N N . ARG A 1 90 ? -7.405 -11.798 14.449 1.00 95.12 90 ARG A N 1
ATOM 694 C CA . ARG A 1 90 ? -7.289 -12.552 13.186 1.00 95.12 90 ARG A CA 1
ATOM 695 C C . ARG A 1 90 ? -7.307 -14.062 13.408 1.00 95.12 90 ARG A C 1
ATOM 697 O O . ARG A 1 90 ? -7.931 -14.786 12.637 1.00 95.12 90 ARG A O 1
ATOM 704 N N . GLY A 1 91 ? -6.621 -14.532 14.449 1.00 95.44 91 GLY A N 1
ATOM 705 C CA . GLY A 1 91 ? -6.623 -15.941 14.833 1.00 95.44 91 GLY A CA 1
ATOM 706 C C . GLY A 1 91 ? -8.027 -16.435 15.174 1.00 95.44 91 GLY A C 1
ATOM 707 O O . GLY A 1 91 ? -8.430 -17.488 14.687 1.00 95.44 91 GLY A O 1
ATOM 708 N N . THR A 1 92 ? -8.783 -15.641 15.934 1.00 95.00 92 THR A N 1
ATOM 709 C CA . THR A 1 92 ? -10.138 -16.001 16.372 1.00 95.00 92 THR A CA 1
ATOM 710 C C . THR A 1 92 ? -11.165 -15.888 15.245 1.00 95.00 92 THR A C 1
ATOM 712 O O . THR A 1 92 ? -11.987 -16.785 15.090 1.00 95.00 92 THR A O 1
ATOM 715 N N . LEU A 1 93 ? -11.085 -14.862 14.390 1.00 95.19 93 LEU A N 1
ATOM 716 C CA . LEU A 1 93 ? -11.901 -14.766 13.169 1.00 95.19 93 LEU A CA 1
ATOM 717 C C . LEU A 1 93 ? -11.723 -16.007 12.285 1.00 95.19 93 LEU A C 1
ATOM 719 O O . LEU A 1 93 ? -12.700 -16.583 11.802 1.00 95.19 93 LEU A O 1
ATOM 723 N N . LYS A 1 94 ? -10.477 -16.468 12.135 1.00 95.31 94 LYS A N 1
ATOM 724 C CA . LYS A 1 94 ? -10.170 -17.679 11.378 1.00 95.31 94 LYS A CA 1
ATOM 725 C C . LYS A 1 94 ? -10.727 -18.933 12.056 1.00 95.31 94 LYS A C 1
ATOM 727 O O . LYS A 1 94 ? -11.383 -19.723 11.389 1.00 95.31 94 LYS A O 1
ATOM 732 N N . SER A 1 95 ? -10.472 -19.143 13.348 1.00 94.56 95 SER A N 1
ATOM 733 C CA . SER A 1 95 ? -10.855 -20.390 14.025 1.00 94.56 95 SER A CA 1
ATOM 734 C C . SER A 1 95 ? -12.354 -20.498 14.316 1.00 94.56 95 SER A C 1
ATOM 736 O O . SER A 1 95 ? -12.916 -21.578 14.167 1.00 94.56 95 SER A O 1
ATOM 738 N N . ALA A 1 96 ? -13.009 -19.402 14.705 1.00 93.19 96 ALA A N 1
ATOM 739 C CA . ALA A 1 96 ? -14.412 -19.404 15.120 1.00 93.19 96 ALA A CA 1
ATOM 740 C C . ALA A 1 96 ? -15.393 -19.156 13.964 1.00 93.19 96 ALA A C 1
ATOM 742 O O . ALA A 1 96 ? -16.547 -19.579 14.034 1.00 93.19 96 ALA A O 1
ATOM 743 N N . ARG A 1 97 ? -14.968 -18.438 12.915 1.00 93.75 97 ARG A N 1
ATOM 744 C CA . ARG A 1 97 ? -15.851 -18.008 11.815 1.00 93.75 97 ARG A CA 1
ATOM 745 C C . ARG A 1 97 ? -15.366 -18.420 10.426 1.00 93.75 97 ARG A C 1
ATOM 747 O O . ARG A 1 97 ? -16.124 -18.264 9.477 1.00 93.75 97 ARG A O 1
ATOM 754 N N . ASN A 1 98 ? -14.146 -18.951 10.299 1.00 95.19 98 ASN A N 1
ATOM 755 C CA . ASN A 1 98 ? -13.489 -19.199 9.010 1.00 95.19 98 ASN A CA 1
ATOM 756 C C . ASN A 1 98 ? -13.428 -17.939 8.123 1.00 95.19 98 ASN A C 1
ATOM 758 O O . ASN A 1 98 ? -13.586 -18.003 6.902 1.00 95.19 98 ASN A O 1
ATOM 762 N N . LEU A 1 99 ? -13.227 -16.784 8.767 1.00 97.19 99 LEU A N 1
ATOM 763 C CA . LEU A 1 99 ? -13.130 -15.482 8.118 1.00 97.19 99 LEU A CA 1
ATOM 764 C C . LEU A 1 99 ? -11.711 -14.920 8.209 1.00 97.19 99 LEU A C 1
ATOM 766 O O . LEU A 1 99 ? -10.953 -15.189 9.144 1.00 97.19 99 LEU A O 1
ATOM 770 N N . HIS A 1 100 ? -11.365 -14.099 7.226 1.00 96.88 100 HIS A N 1
ATOM 771 C CA . HIS A 1 100 ? -10.045 -13.532 7.017 1.00 96.88 100 HIS A CA 1
ATOM 772 C C . HIS A 1 100 ? -10.148 -12.044 6.688 1.00 96.88 100 HIS A C 1
ATOM 774 O O . HIS A 1 100 ? -11.060 -11.612 5.993 1.00 96.88 100 HIS A O 1
ATOM 780 N N . LEU A 1 101 ? -9.172 -11.267 7.151 1.00 96.81 101 LEU A N 1
ATOM 781 C CA . LEU A 1 101 ? -8.997 -9.869 6.761 1.00 96.81 101 LEU A CA 1
ATOM 782 C C . LEU A 1 101 ? -7.917 -9.786 5.676 1.00 96.81 101 LEU A C 1
ATOM 784 O O . LEU A 1 101 ? -6.919 -10.510 5.755 1.00 96.81 101 LEU A O 1
ATOM 788 N N . CYS A 1 102 ? -8.101 -8.909 4.687 1.00 97.12 102 CYS A N 1
ATOM 789 C CA . CYS A 1 102 ? -7.110 -8.677 3.636 1.00 97.12 102 CYS A CA 1
ATOM 790 C C . CYS A 1 102 ? -5.890 -7.925 4.192 1.00 97.12 102 CYS A C 1
ATOM 792 O O . CYS A 1 102 ? -6.026 -6.834 4.744 1.00 97.12 102 CYS A O 1
ATOM 794 N N . ASP A 1 103 ? -4.689 -8.486 4.023 1.00 95.88 103 ASP A N 1
ATOM 795 C CA . ASP A 1 103 ? -3.446 -7.873 4.510 1.00 95.88 103 ASP A CA 1
ATOM 796 C C . ASP A 1 103 ? -3.137 -6.530 3.834 1.00 95.88 103 ASP A C 1
ATOM 798 O O . ASP A 1 103 ? -2.675 -5.604 4.498 1.00 95.88 103 ASP A O 1
ATOM 802 N N . LEU A 1 104 ? -3.444 -6.397 2.540 1.00 96.75 104 LEU A N 1
ATOM 803 C CA . LEU A 1 104 ? -3.246 -5.151 1.797 1.00 96.75 104 LEU A CA 1
ATOM 804 C C . LEU A 1 104 ? -4.200 -4.057 2.293 1.00 96.75 104 LEU A C 1
ATOM 806 O O . LEU A 1 104 ? -3.768 -2.931 2.526 1.00 96.75 104 LEU A O 1
ATOM 810 N N . CYS A 1 105 ? -5.473 -4.383 2.543 1.00 95.94 105 CYS A N 1
ATOM 811 C CA . CYS A 1 105 ? -6.428 -3.435 3.127 1.00 95.94 105 CYS A CA 1
ATOM 812 C C . CYS A 1 105 ? -6.074 -3.049 4.564 1.00 95.94 105 CYS A C 1
ATOM 814 O O . CYS A 1 105 ? -6.244 -1.891 4.929 1.00 95.94 105 CYS A O 1
ATOM 816 N N . LEU A 1 106 ? -5.565 -3.980 5.376 1.00 94.69 106 LEU A N 1
ATOM 817 C CA . LEU A 1 106 ? -5.119 -3.667 6.737 1.00 94.69 106 LEU A CA 1
ATOM 818 C C . LEU A 1 106 ? -3.955 -2.668 6.759 1.00 94.69 106 LEU A C 1
ATOM 820 O O . LEU A 1 106 ? -3.820 -1.920 7.722 1.00 94.69 106 LEU A O 1
ATOM 824 N N . GLN A 1 107 ? -3.119 -2.668 5.720 1.00 92.81 107 GLN A N 1
ATOM 825 C CA . GLN A 1 107 ? -1.981 -1.757 5.601 1.00 92.81 107 GLN A CA 1
ATOM 826 C C . GLN A 1 107 ? -2.360 -0.425 4.941 1.00 92.81 107 GLN A C 1
ATOM 828 O O . GLN A 1 107 ? -1.898 0.623 5.384 1.00 92.81 107 GLN A O 1
ATOM 833 N N . GLY A 1 108 ? -3.179 -0.457 3.884 1.00 91.25 108 GLY A N 1
ATOM 834 C CA . GLY A 1 108 ? -3.439 0.715 3.041 1.00 91.25 108 GLY A CA 1
ATOM 835 C C . GLY A 1 108 ? -4.800 1.386 3.234 1.00 91.25 108 GLY A C 1
ATOM 836 O O . GLY A 1 108 ? -4.936 2.586 2.979 1.00 91.25 108 GLY A O 1
ATOM 837 N N . ARG A 1 109 ? -5.826 0.662 3.702 1.00 92.81 109 ARG A N 1
ATOM 838 C CA . ARG A 1 109 ? -7.179 1.219 3.838 1.00 92.81 109 ARG A CA 1
ATOM 839 C C . ARG A 1 109 ? -7.302 1.984 5.152 1.00 92.81 109 ARG A C 1
ATOM 841 O O . ARG A 1 109 ? -7.286 1.394 6.228 1.00 92.81 109 ARG A O 1
ATOM 848 N N . LYS A 1 110 ? -7.468 3.305 5.050 1.00 90.81 110 LYS A N 1
ATOM 849 C CA . LYS A 1 110 ? -7.592 4.240 6.181 1.00 90.81 110 LYS A CA 1
ATOM 850 C C . LYS A 1 110 ? -8.988 4.202 6.813 1.00 90.81 110 LYS A C 1
ATOM 852 O O . LYS A 1 110 ? -9.725 5.179 6.753 1.00 90.81 110 LYS A O 1
ATOM 857 N N . VAL A 1 111 ? -9.347 3.058 7.377 1.00 91.44 111 VAL A N 1
ATOM 858 C CA . VAL A 1 111 ? -10.583 2.855 8.142 1.00 91.44 111 VAL A CA 1
ATOM 859 C C . VAL A 1 111 ? -10.266 2.224 9.490 1.00 91.44 111 VAL A C 1
ATOM 861 O O . VAL A 1 111 ? -9.179 1.663 9.675 1.00 91.44 111 VAL A O 1
ATOM 864 N N . PHE A 1 112 ? -11.210 2.274 10.424 1.00 90.69 112 PHE A N 1
ATOM 865 C CA . PHE A 1 112 ? -11.065 1.554 11.681 1.00 90.69 112 PHE A CA 1
ATOM 866 C C . PHE A 1 112 ? -11.115 0.043 11.458 1.00 90.69 112 PHE A C 1
ATOM 868 O O . PHE A 1 112 ? -11.649 -0.460 10.469 1.00 90.69 112 PHE A O 1
ATOM 875 N N . LEU A 1 113 ? -10.553 -0.711 12.401 1.00 90.94 113 LEU A N 1
ATOM 876 C CA . LEU A 1 113 ? -10.484 -2.165 12.284 1.00 90.94 113 LEU A CA 1
ATOM 877 C C . LEU A 1 113 ? -11.872 -2.811 12.216 1.00 90.94 113 LEU A C 1
ATOM 879 O O . LEU A 1 113 ? -12.057 -3.760 11.463 1.00 90.94 113 LEU A O 1
ATOM 883 N N . CYS A 1 114 ? -12.842 -2.280 12.957 1.00 89.50 114 CYS A N 1
ATOM 884 C CA . CYS A 1 114 ? -14.231 -2.729 12.931 1.00 89.50 114 CYS A CA 1
ATOM 885 C C . CYS A 1 114 ? -14.957 -2.416 11.608 1.00 89.50 114 CYS A C 1
ATOM 887 O O . CYS A 1 114 ? -15.981 -3.028 11.321 1.00 89.50 114 CYS A O 1
ATOM 889 N N . GLU A 1 115 ? -14.421 -1.500 10.795 1.00 91.69 115 GLU A N 1
ATOM 890 C CA . GLU A 1 115 ? -14.929 -1.140 9.463 1.00 91.69 115 GLU A CA 1
ATOM 891 C C . GLU A 1 115 ? -14.213 -1.899 8.334 1.00 91.69 115 GLU A C 1
ATOM 893 O O . GLU A 1 115 ? -14.525 -1.717 7.148 1.00 91.69 115 GLU A O 1
ATOM 898 N N . GLN A 1 116 ? -13.212 -2.716 8.672 1.00 94.38 116 GLN A N 1
ATOM 899 C CA . GLN A 1 116 ? -12.606 -3.626 7.713 1.00 94.38 116 GLN A CA 1
ATOM 900 C C . GLN A 1 116 ? -13.605 -4.721 7.352 1.00 94.38 116 GLN A C 1
ATOM 902 O O . GLN A 1 116 ? -14.427 -5.150 8.158 1.00 94.38 116 GLN A O 1
ATOM 907 N N . LEU A 1 117 ? -13.545 -5.170 6.104 1.00 95.00 117 LEU A N 1
ATOM 908 C CA . LEU A 1 117 ? -14.376 -6.273 5.651 1.00 95.00 117 LEU A CA 1
ATOM 909 C C . LEU A 1 117 ? -13.671 -7.595 5.952 1.00 95.00 117 LEU A C 1
ATOM 911 O O . LEU A 1 117 ? -12.452 -7.726 5.796 1.00 95.00 117 LEU A O 1
ATOM 915 N N . ALA A 1 118 ? -14.461 -8.570 6.389 1.00 95.88 118 ALA A N 1
ATOM 916 C CA . ALA A 1 118 ? -14.017 -9.928 6.631 1.00 95.88 118 ALA A CA 1
ATOM 917 C C . ALA A 1 118 ? -14.586 -10.849 5.557 1.00 95.88 118 ALA A C 1
ATOM 919 O O . ALA A 1 118 ? -15.763 -10.772 5.220 1.00 95.88 118 ALA A O 1
ATOM 920 N N . TYR A 1 119 ? -13.735 -11.732 5.056 1.00 96.88 119 TYR A N 1
ATOM 921 C CA . TYR A 1 119 ? -14.003 -12.557 3.890 1.00 96.88 119 TYR A CA 1
ATOM 922 C C . TYR A 1 119 ? -13.827 -14.027 4.235 1.00 96.88 119 TYR A C 1
ATOM 924 O O . TYR A 1 119 ? -12.913 -14.398 4.977 1.00 96.88 119 TYR A O 1
ATOM 932 N N . THR A 1 120 ? -14.631 -14.893 3.638 1.00 97.06 120 THR A N 1
ATOM 933 C CA . THR A 1 120 ? -14.258 -16.304 3.507 1.00 97.06 120 THR A CA 1
ATOM 934 C C . THR A 1 120 ? -13.006 -16.437 2.636 1.00 97.06 120 THR A C 1
ATOM 936 O O . THR A 1 120 ? -12.580 -15.496 1.963 1.00 97.06 120 THR A O 1
ATOM 939 N N . ARG A 1 121 ? -12.388 -17.622 2.608 1.00 96.25 121 ARG A N 1
ATOM 940 C CA . ARG A 1 121 ? -11.186 -17.830 1.788 1.00 96.25 121 ARG A CA 1
ATOM 941 C C . ARG A 1 121 ? -11.429 -17.554 0.297 1.00 96.25 121 ARG A C 1
ATOM 943 O O . ARG A 1 121 ? -10.617 -16.879 -0.325 1.00 96.25 121 ARG A O 1
ATOM 950 N N . ALA A 1 122 ? -12.549 -18.035 -0.243 1.00 96.44 122 ALA A N 1
ATOM 951 C CA . ALA A 1 122 ? -12.902 -17.846 -1.648 1.00 96.44 122 ALA A CA 1
ATOM 952 C C . ALA A 1 122 ? -13.203 -16.375 -1.975 1.00 96.44 122 ALA A C 1
ATOM 954 O O . ALA A 1 122 ? -12.748 -15.866 -2.998 1.00 96.44 122 ALA A O 1
ATOM 955 N N . GLU A 1 123 ? -13.922 -15.681 -1.089 1.00 97.00 123 GLU A N 1
ATOM 956 C CA . GLU A 1 123 ? -14.181 -14.247 -1.236 1.00 97.00 123 GLU A CA 1
ATOM 957 C C . GLU A 1 123 ? -12.894 -13.434 -1.147 1.00 97.00 123 GLU A C 1
ATOM 959 O O . GLU A 1 123 ? -12.737 -12.502 -1.919 1.00 97.00 123 GLU A O 1
ATOM 964 N N . LEU A 1 124 ? -11.947 -13.803 -0.278 1.00 97.38 124 LEU A N 1
ATOM 965 C CA . LEU A 1 124 ? -10.665 -13.108 -0.183 1.00 97.38 124 LEU A CA 1
ATOM 966 C C . LEU A 1 124 ? -9.848 -13.262 -1.471 1.00 97.38 124 LEU A C 1
ATOM 968 O O . LEU A 1 124 ? -9.269 -12.293 -1.958 1.00 97.38 124 LEU A O 1
ATOM 972 N N . ASP A 1 125 ? -9.803 -14.466 -2.038 1.00 96.50 125 ASP A N 1
ATOM 973 C CA . ASP A 1 125 ? -9.083 -14.713 -3.289 1.00 96.50 125 ASP A CA 1
ATOM 974 C C . ASP A 1 125 ? -9.733 -13.938 -4.460 1.00 96.50 125 ASP A C 1
ATOM 976 O O . ASP A 1 125 ? -9.029 -13.377 -5.309 1.00 96.50 125 ASP A O 1
ATOM 980 N N . ALA A 1 126 ? -11.068 -13.828 -4.478 1.00 96.94 126 ALA A N 1
ATOM 981 C CA . ALA A 1 126 ? -11.804 -12.992 -5.428 1.00 96.94 126 ALA A CA 1
ATOM 982 C C . ALA A 1 126 ? -11.548 -11.491 -5.202 1.00 96.94 126 ALA A C 1
ATOM 984 O O . ALA A 1 126 ? -11.120 -10.816 -6.135 1.00 96.94 126 ALA A O 1
ATOM 985 N N . HIS A 1 127 ? -11.689 -11.004 -3.967 1.00 97.25 127 HIS A N 1
ATOM 986 C CA . HIS A 1 127 ? -11.405 -9.633 -3.538 1.00 97.25 127 HIS A CA 1
ATOM 987 C C . HIS A 1 127 ? -10.032 -9.173 -4.027 1.00 97.25 127 HIS A C 1
ATOM 989 O O . HIS A 1 127 ? -9.883 -8.131 -4.658 1.00 97.25 127 HIS A O 1
ATOM 995 N N . VAL A 1 128 ? -9.012 -10.000 -3.798 1.00 96.81 128 VAL A N 1
ATOM 996 C CA . VAL A 1 128 ? -7.630 -9.690 -4.156 1.00 96.81 128 VAL A CA 1
ATOM 997 C C . VAL A 1 128 ? -7.412 -9.673 -5.676 1.00 96.81 128 VAL A C 1
ATOM 999 O O . VAL A 1 128 ? -6.584 -8.900 -6.156 1.00 96.81 128 VAL A O 1
ATOM 1002 N N . SER A 1 129 ? -8.108 -10.521 -6.440 1.00 95.44 129 SER A N 1
ATOM 1003 C CA . SER A 1 129 ? -7.837 -10.727 -7.872 1.00 95.44 129 SER A CA 1
ATOM 1004 C C . SER A 1 129 ? -8.755 -9.970 -8.829 1.00 95.44 129 SER A C 1
ATOM 1006 O O . SER A 1 129 ? -8.282 -9.544 -9.879 1.00 95.44 129 SER A O 1
ATOM 1008 N N . LYS A 1 130 ? -10.037 -9.849 -8.488 1.00 95.12 130 LYS A N 1
ATOM 1009 C CA . LYS A 1 130 ? -11.116 -9.300 -9.321 1.00 95.12 130 LYS A CA 1
ATOM 1010 C C . LYS A 1 130 ? -11.925 -8.218 -8.606 1.00 95.12 130 LYS A C 1
ATOM 1012 O O . LYS A 1 130 ? -12.769 -7.592 -9.238 1.00 95.12 130 LYS A O 1
ATOM 1017 N N . GLY A 1 131 ? -11.678 -8.016 -7.313 1.00 95.56 131 GLY A N 1
ATOM 1018 C CA . GLY A 1 131 ? -12.466 -7.127 -6.476 1.00 95.56 131 GLY A CA 1
ATOM 1019 C C . GLY A 1 131 ? -13.670 -7.814 -5.848 1.00 95.56 131 GLY A C 1
ATOM 1020 O O . GLY A 1 131 ? -13.850 -9.032 -5.946 1.00 95.56 131 GLY A O 1
ATOM 1021 N N . ASP A 1 132 ? -14.476 -7.011 -5.164 1.00 94.75 132 ASP A N 1
ATOM 1022 C CA . ASP A 1 132 ? -15.630 -7.503 -4.423 1.00 94.75 132 ASP A CA 1
ATOM 1023 C C . ASP A 1 132 ? -16.854 -7.617 -5.324 1.00 94.75 132 ASP A C 1
ATOM 1025 O O . ASP A 1 132 ? -17.116 -6.764 -6.168 1.00 94.75 132 ASP A O 1
ATOM 1029 N N . SER A 1 133 ? -17.637 -8.673 -5.117 1.00 91.88 133 SER A N 1
ATOM 1030 C CA . SER A 1 133 ? -18.892 -8.878 -5.847 1.00 91.88 133 SER A CA 1
ATOM 1031 C C . SER A 1 133 ? -20.069 -8.122 -5.233 1.00 91.88 133 SER A C 1
ATOM 1033 O O . SER A 1 133 ? -21.050 -7.858 -5.923 1.00 91.88 133 SER A O 1
ATOM 1035 N N . GLN A 1 134 ? -19.993 -7.800 -3.940 1.00 91.44 134 GLN A N 1
ATOM 1036 C CA . GLN A 1 134 ? -21.045 -7.152 -3.163 1.00 91.44 134 GLN A CA 1
ATOM 1037 C C . GLN A 1 134 ? -20.442 -6.228 -2.102 1.00 91.44 134 GLN A C 1
ATOM 1039 O O . GLN A 1 134 ? -19.270 -6.337 -1.744 1.00 91.44 134 GLN A O 1
ATOM 1044 N N . GLY A 1 135 ? -21.271 -5.338 -1.560 1.00 89.69 135 GLY A N 1
ATOM 1045 C CA . GLY A 1 135 ? -20.883 -4.439 -0.477 1.00 89.69 135 GLY A CA 1
ATOM 1046 C C . GLY A 1 135 ? -20.269 -3.118 -0.955 1.00 89.69 135 GLY A C 1
ATOM 1047 O O . GLY A 1 135 ? -20.268 -2.812 -2.147 1.00 89.69 135 GLY A O 1
ATOM 1048 N N . PRO A 1 136 ? -19.766 -2.295 -0.020 1.00 90.62 136 PRO A N 1
ATOM 1049 C CA . PRO A 1 136 ? -19.409 -0.905 -0.303 1.00 90.62 136 PRO A CA 1
ATOM 1050 C C . PRO A 1 136 ? -18.261 -0.765 -1.310 1.00 90.62 136 PRO A C 1
ATOM 1052 O O . PRO A 1 136 ? -18.264 0.169 -2.108 1.00 90.62 136 PRO A O 1
ATOM 1055 N N . LEU A 1 137 ? -17.301 -1.694 -1.303 1.00 90.75 137 LEU A N 1
ATOM 1056 C CA . LEU A 1 137 ? -16.180 -1.690 -2.246 1.00 90.75 137 LEU A CA 1
ATOM 1057 C C . LEU A 1 137 ? -16.623 -2.079 -3.664 1.00 90.75 137 LEU A C 1
ATOM 1059 O O . LEU A 1 137 ? -16.184 -1.447 -4.622 1.00 90.75 137 LEU A O 1
ATOM 1063 N N . ALA A 1 138 ? -17.544 -3.036 -3.800 1.00 92.25 138 ALA A N 1
ATOM 1064 C CA . ALA A 1 138 ? -18.134 -3.389 -5.091 1.00 92.25 138 ALA A CA 1
ATOM 1065 C C . ALA A 1 138 ? -18.896 -2.200 -5.699 1.00 92.25 138 ALA A C 1
ATOM 1067 O O . ALA A 1 138 ? -18.696 -1.860 -6.863 1.00 92.25 138 ALA A O 1
ATOM 1068 N N . THR A 1 139 ? -19.705 -1.503 -4.891 1.00 93.56 139 THR A N 1
ATOM 1069 C CA . THR A 1 139 ? -20.431 -0.292 -5.316 1.00 93.56 139 THR A CA 1
ATOM 1070 C C . THR A 1 139 ? -19.488 0.835 -5.741 1.00 93.56 139 THR A C 1
ATOM 1072 O O . THR A 1 139 ? -19.813 1.605 -6.641 1.00 93.56 139 THR A O 1
ATOM 1075 N N . ALA A 1 140 ? -18.308 0.923 -5.123 1.00 92.00 140 ALA A N 1
ATOM 1076 C CA . ALA A 1 140 ? -17.265 1.876 -5.493 1.00 92.00 140 ALA A CA 1
ATOM 1077 C C . ALA A 1 140 ? -16.452 1.457 -6.736 1.00 92.00 140 ALA A C 1
ATOM 1079 O O . ALA A 1 140 ? -15.526 2.169 -7.117 1.00 92.00 140 ALA A O 1
ATOM 1080 N N . GLY A 1 141 ? -16.768 0.317 -7.362 1.00 92.12 141 GLY A N 1
ATOM 1081 C CA . GLY A 1 141 ? -16.066 -0.176 -8.547 1.00 92.12 141 GLY A CA 1
ATOM 1082 C C . GLY A 1 141 ? -14.679 -0.751 -8.253 1.00 92.12 141 GLY A C 1
ATOM 1083 O O . GLY A 1 141 ? -13.816 -0.732 -9.127 1.00 92.12 141 GLY A O 1
ATOM 1084 N N . PHE A 1 142 ? -14.434 -1.247 -7.035 1.00 94.25 142 PHE A N 1
ATOM 1085 C CA . PHE A 1 142 ? -13.161 -1.879 -6.692 1.00 94.25 142 PHE A CA 1
ATOM 1086 C C . PHE A 1 142 ? -12.934 -3.142 -7.535 1.00 94.25 142 PHE A C 1
ATOM 1088 O O . PHE A 1 142 ? -13.671 -4.116 -7.407 1.00 94.25 142 PHE A O 1
ATOM 1095 N N . SER A 1 143 ? -11.884 -3.140 -8.360 1.00 93.88 143 SER A N 1
ATOM 1096 C CA . SER A 1 143 ? -11.541 -4.227 -9.291 1.00 93.88 143 SER A CA 1
ATOM 1097 C C . SER A 1 143 ? -10.445 -5.170 -8.779 1.00 93.88 143 SER A C 1
ATOM 1099 O O . SER A 1 143 ? -9.890 -5.961 -9.543 1.00 93.88 143 SER A O 1
ATOM 1101 N N . GLY A 1 144 ? -10.105 -5.085 -7.492 1.00 95.88 144 GLY A N 1
ATOM 1102 C CA . GLY A 1 144 ? -9.066 -5.893 -6.863 1.00 95.88 144 GLY A CA 1
ATOM 1103 C C . GLY A 1 144 ? -7.710 -5.201 -6.774 1.00 95.88 144 GLY A C 1
ATOM 1104 O O . GLY A 1 144 ? -7.498 -4.094 -7.268 1.00 95.88 144 GLY A O 1
ATOM 1105 N N . HIS A 1 145 ? -6.777 -5.867 -6.098 1.00 97.31 145 HIS A N 1
ATOM 1106 C CA . HIS A 1 145 ? -5.457 -5.316 -5.822 1.00 97.31 145 HIS A CA 1
ATOM 1107 C C . HIS A 1 145 ? -4.524 -5.468 -7.031 1.00 97.31 145 HIS A C 1
ATOM 1109 O O . HIS A 1 145 ? -4.317 -6.606 -7.490 1.00 97.31 145 HIS A O 1
ATOM 1115 N N . PRO A 1 146 ? -3.925 -4.369 -7.535 1.00 96.56 146 PRO A N 1
ATOM 1116 C CA . PRO A 1 146 ? -3.069 -4.414 -8.709 1.00 96.56 146 PRO A CA 1
ATOM 1117 C C . PRO A 1 146 ? -1.868 -5.328 -8.478 1.00 96.56 146 PRO A C 1
ATOM 1119 O O . PRO A 1 146 ? -1.285 -5.385 -7.391 1.00 96.56 146 PRO A O 1
ATOM 1122 N N . ARG A 1 147 ? -1.511 -6.069 -9.525 1.00 96.19 147 ARG A N 1
ATOM 1123 C CA . ARG A 1 147 ? -0.429 -7.052 -9.520 1.00 96.19 147 ARG A CA 1
ATOM 1124 C C . ARG A 1 147 ? 0.690 -6.571 -10.434 1.00 96.19 147 ARG A C 1
ATOM 1126 O O . ARG A 1 147 ? 0.438 -6.230 -11.584 1.00 96.19 147 ARG A O 1
ATOM 1133 N N . CYS A 1 148 ? 1.925 -6.616 -9.946 1.00 96.25 148 CYS A N 1
ATOM 1134 C CA . CYS A 1 148 ? 3.094 -6.439 -10.796 1.00 96.25 148 CYS A CA 1
ATOM 1135 C C . CYS A 1 148 ? 3.189 -7.601 -11.793 1.00 96.25 148 CYS A C 1
ATOM 1137 O O . CYS A 1 148 ? 3.177 -8.772 -11.404 1.00 96.25 148 CYS A O 1
ATOM 1139 N N . GLN A 1 149 ? 3.289 -7.278 -13.080 1.00 93.81 149 GLN A N 1
ATOM 1140 C CA . GLN A 1 149 ? 3.365 -8.276 -14.147 1.00 93.81 149 GLN A CA 1
ATOM 1141 C C . GLN A 1 149 ? 4.665 -9.094 -14.121 1.00 93.81 149 GLN A C 1
ATOM 1143 O O . GLN A 1 149 ? 4.660 -10.236 -14.563 1.00 93.81 149 GLN A O 1
ATOM 1148 N N . PHE A 1 150 ? 5.741 -8.545 -13.550 1.00 95.31 150 PHE A N 1
ATOM 1149 C CA . PHE A 1 150 ? 7.058 -9.183 -13.504 1.00 95.31 150 PHE A CA 1
ATOM 1150 C C . PHE A 1 150 ? 7.281 -9.980 -12.213 1.00 95.31 150 PHE A C 1
ATOM 1152 O O . PHE A 1 150 ? 7.692 -11.133 -12.247 1.00 95.31 150 PHE A O 1
ATOM 1159 N N . CYS A 1 151 ? 6.982 -9.372 -11.060 1.00 93.75 151 CYS A N 1
ATOM 1160 C CA . CYS A 1 151 ? 7.226 -9.974 -9.746 1.00 93.75 151 CYS A CA 1
ATOM 1161 C C . CYS A 1 151 ? 6.038 -10.785 -9.205 1.00 93.75 151 CYS A C 1
ATOM 1163 O O . CYS A 1 151 ? 6.146 -11.375 -8.132 1.00 93.75 151 CYS A O 1
ATOM 1165 N N . GLU A 1 152 ? 4.870 -10.700 -9.847 1.00 93.19 152 GLU A N 1
ATOM 1166 C CA . GLU A 1 152 ? 3.582 -11.259 -9.396 1.00 93.19 152 GLU A CA 1
ATOM 1167 C C . GLU A 1 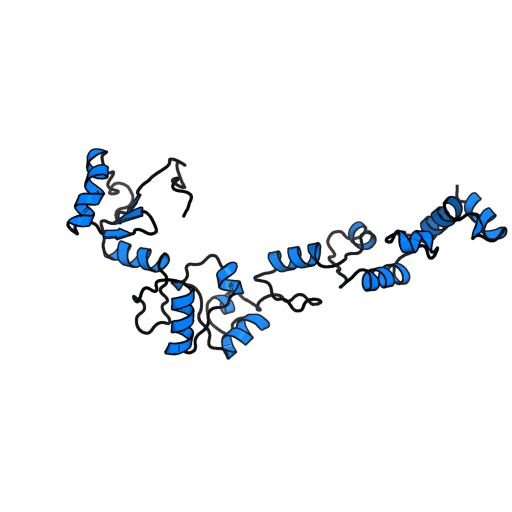152 ? 3.094 -10.793 -8.008 1.00 93.19 152 GLU A C 1
ATOM 1169 O O . GLU A 1 152 ? 2.057 -11.243 -7.512 1.00 93.19 152 GLU A O 1
ATOM 1174 N N . ARG A 1 153 ? 3.795 -9.838 -7.387 1.00 94.56 153 ARG A N 1
ATOM 1175 C CA . ARG A 1 153 ? 3.419 -9.226 -6.109 1.00 94.56 153 ARG A CA 1
ATOM 1176 C C . ARG A 1 153 ? 2.211 -8.317 -6.283 1.00 94.56 153 ARG A C 1
ATOM 1178 O O . ARG A 1 153 ? 2.074 -7.644 -7.304 1.00 94.56 153 ARG A O 1
ATOM 1185 N N . ARG A 1 154 ? 1.352 -8.283 -5.266 1.00 95.69 154 ARG A N 1
ATOM 1186 C CA . ARG A 1 154 ? 0.166 -7.424 -5.224 1.00 95.69 154 ARG A CA 1
ATOM 1187 C C . ARG A 1 154 ? 0.373 -6.235 -4.306 1.00 95.69 154 ARG A C 1
ATOM 1189 O O . ARG A 1 154 ? 1.066 -6.344 -3.297 1.00 95.69 154 ARG A O 1
ATOM 1196 N N . PHE A 1 155 ? -0.262 -5.131 -4.665 1.00 96.88 155 PHE A N 1
ATOM 1197 C CA . PHE A 1 155 ? -0.152 -3.847 -3.989 1.00 96.88 155 PHE A CA 1
ATOM 1198 C C . PHE A 1 155 ? -1.535 -3.340 -3.601 1.00 96.88 155 PHE A C 1
ATOM 1200 O O . PHE A 1 155 ? -2.536 -3.776 -4.164 1.00 96.88 155 PHE A O 1
ATOM 1207 N N . TYR A 1 156 ? -1.601 -2.443 -2.618 1.00 95.44 156 TYR A N 1
ATOM 1208 C CA . TYR A 1 156 ? -2.879 -1.922 -2.141 1.00 95.44 156 TYR A CA 1
ATOM 1209 C C . TYR A 1 156 ? -3.640 -1.179 -3.249 1.00 95.44 156 TYR A C 1
ATOM 1211 O O . TYR A 1 156 ? -4.792 -1.517 -3.520 1.00 95.44 156 TYR A O 1
ATOM 1219 N N . GLY A 1 157 ? -2.987 -0.243 -3.937 1.00 94.56 157 GLY A N 1
ATOM 1220 C CA . GLY A 1 157 ? -3.571 0.493 -5.047 1.00 94.56 157 GLY A CA 1
ATOM 1221 C C . GLY A 1 157 ? -2.543 0.892 -6.101 1.00 94.56 157 GLY A C 1
ATOM 1222 O O . GLY A 1 157 ? -1.418 0.385 -6.150 1.00 94.56 157 GLY A O 1
ATOM 1223 N N . GLU A 1 158 ? -2.972 1.790 -6.986 1.00 93.19 158 GLU A N 1
ATOM 1224 C CA . GLU A 1 158 ? -2.190 2.253 -8.137 1.00 93.19 158 GLU A CA 1
ATOM 1225 C C . GLU A 1 158 ? -0.931 3.019 -7.722 1.00 93.19 158 GLU A C 1
ATOM 1227 O O . GLU A 1 158 ? 0.114 2.898 -8.358 1.00 93.19 158 GLU A O 1
ATOM 1232 N N . THR A 1 159 ? -0.999 3.777 -6.626 1.00 93.88 159 THR A N 1
ATOM 1233 C CA . THR A 1 159 ? 0.139 4.561 -6.138 1.00 93.88 159 THR A CA 1
ATOM 1234 C C . THR A 1 159 ? 1.291 3.660 -5.699 1.00 93.88 159 THR A C 1
ATOM 1236 O O . THR A 1 159 ? 2.438 3.898 -6.080 1.00 93.88 159 THR A O 1
ATOM 1239 N N . GLU A 1 160 ? 1.006 2.603 -4.936 1.00 94.88 160 GLU A N 1
ATOM 1240 C CA . GLU A 1 160 ? 2.036 1.696 -4.429 1.00 94.88 160 GLU A CA 1
ATOM 1241 C C . GLU A 1 160 ? 2.657 0.859 -5.552 1.00 94.88 160 GLU A C 1
ATOM 1243 O O . GLU A 1 160 ? 3.879 0.701 -5.591 1.00 94.88 160 GLU A O 1
ATOM 1248 N N . ILE A 1 161 ? 1.849 0.357 -6.497 1.00 95.62 161 ILE A N 1
ATOM 1249 C CA . ILE A 1 161 ? 2.400 -0.367 -7.650 1.00 95.62 161 ILE A CA 1
ATOM 1250 C C . ILE A 1 161 ? 3.207 0.566 -8.557 1.00 95.62 161 ILE A C 1
ATOM 1252 O O . ILE A 1 161 ? 4.269 0.168 -9.018 1.00 95.62 161 ILE A O 1
ATOM 1256 N N . PHE A 1 162 ? 2.785 1.814 -8.774 1.00 94.06 162 PHE A N 1
ATOM 1257 C CA . PHE A 1 162 ? 3.552 2.769 -9.577 1.00 94.06 162 PHE A CA 1
ATOM 1258 C C . PHE A 1 162 ? 4.939 3.047 -8.976 1.00 94.06 162 PHE A C 1
ATOM 1260 O O . PHE A 1 162 ? 5.951 3.036 -9.686 1.00 94.06 162 PHE A O 1
ATOM 1267 N N . GLN A 1 163 ? 5.002 3.240 -7.654 1.00 95.19 163 GLN A N 1
ATOM 1268 C CA . GLN A 1 163 ? 6.269 3.386 -6.934 1.00 95.19 163 GLN A CA 1
ATOM 1269 C C . GLN A 1 163 ? 7.133 2.130 -7.064 1.00 95.19 163 GLN A C 1
ATOM 1271 O O . GLN A 1 163 ? 8.321 2.237 -7.365 1.00 95.19 163 GLN A O 1
ATOM 1276 N N . HIS A 1 164 ? 6.536 0.946 -6.905 1.00 95.81 164 HIS A N 1
ATOM 1277 C CA . HIS A 1 164 ? 7.232 -0.322 -7.095 1.00 95.81 164 HIS A CA 1
ATOM 1278 C C . HIS A 1 164 ? 7.812 -0.457 -8.506 1.00 95.81 164 HIS A C 1
ATOM 1280 O O . HIS A 1 164 ? 9.001 -0.731 -8.640 1.00 95.81 164 HIS A O 1
ATOM 1286 N N . MET A 1 165 ? 7.009 -0.220 -9.547 1.00 95.38 165 MET A N 1
ATOM 1287 C CA . MET A 1 165 ? 7.440 -0.347 -10.941 1.00 95.38 165 MET A CA 1
ATOM 1288 C C . MET A 1 165 ? 8.590 0.608 -11.263 1.00 95.38 165 MET A C 1
ATOM 1290 O O . MET A 1 165 ? 9.547 0.224 -11.920 1.00 95.38 165 MET A O 1
ATOM 1294 N N . THR A 1 166 ? 8.549 1.825 -10.724 1.00 92.25 166 THR A N 1
ATOM 1295 C CA . THR A 1 166 ? 9.605 2.827 -10.930 1.00 92.25 166 THR A CA 1
ATOM 1296 C C . THR A 1 166 ? 10.910 2.497 -10.198 1.00 92.25 166 THR A C 1
ATOM 1298 O O . THR A 1 166 ? 11.969 2.951 -10.616 1.00 92.25 166 THR A O 1
ATOM 1301 N N . GLN A 1 167 ? 10.853 1.736 -9.101 1.00 93.94 167 GLN A N 1
ATOM 1302 C CA . GLN A 1 167 ? 12.027 1.415 -8.281 1.00 93.94 167 GLN A CA 1
ATOM 1303 C C . GLN A 1 167 ? 12.624 0.034 -8.556 1.00 93.94 167 GLN A C 1
ATOM 1305 O O . GLN A 1 167 ? 13.793 -0.182 -8.252 1.00 93.94 167 GLN A O 1
ATOM 1310 N N . GLN A 1 168 ? 11.814 -0.919 -9.013 1.00 95.50 168 GLN A N 1
ATOM 1311 C CA . GLN A 1 168 ? 12.191 -2.333 -9.109 1.00 95.50 168 GLN A CA 1
ATOM 1312 C C . GLN A 1 168 ? 12.286 -2.838 -10.549 1.00 95.50 168 GLN A C 1
ATOM 1314 O O . GLN A 1 168 ? 12.732 -3.964 -10.750 1.00 95.50 168 GLN A O 1
ATOM 1319 N N . HIS A 1 169 ? 11.868 -2.034 -11.528 1.00 95.56 169 HIS A N 1
ATOM 1320 C CA . HIS A 1 169 ? 11.881 -2.399 -12.938 1.00 95.56 169 HIS A CA 1
ATOM 1321 C C . HIS A 1 169 ? 12.554 -1.324 -13.779 1.00 95.56 169 HIS A C 1
ATOM 1323 O O . HIS A 1 169 ? 12.551 -0.137 -13.445 1.00 95.56 169 HIS A O 1
ATOM 1329 N N . GLU A 1 170 ? 13.146 -1.769 -14.878 1.00 94.31 170 GLU A N 1
ATOM 1330 C CA . GLU A 1 170 ? 13.923 -0.914 -15.757 1.00 94.31 170 GLU A CA 1
ATOM 1331 C C . GLU A 1 170 ? 12.997 -0.130 -16.689 1.00 94.31 170 GLU A C 1
ATOM 1333 O O . GLU A 1 170 ? 11.920 -0.592 -17.063 1.00 94.31 170 GLU A O 1
ATOM 1338 N N . SER A 1 171 ? 13.400 1.075 -17.084 1.00 94.19 171 SER A N 1
ATOM 1339 C CA . SER A 1 171 ? 12.632 1.896 -18.026 1.00 94.19 171 SER A CA 1
ATOM 1340 C C . SER A 1 171 ? 13.547 2.526 -19.064 1.00 94.19 171 SER A C 1
ATOM 1342 O O . SER A 1 171 ? 14.678 2.920 -18.772 1.00 94.19 171 SER A O 1
ATOM 1344 N N . CYS A 1 172 ? 13.057 2.637 -20.299 1.00 94.38 172 CYS A N 1
ATOM 1345 C CA . CYS A 1 172 ? 13.825 3.262 -21.365 1.00 94.38 172 CYS A CA 1
ATOM 1346 C C . CYS A 1 172 ? 13.830 4.789 -21.203 1.00 94.38 172 CYS A C 1
ATOM 1348 O O . CYS A 1 172 ? 12.803 5.460 -21.351 1.00 94.38 172 CYS A O 1
ATOM 1350 N N . PHE A 1 173 ? 15.010 5.355 -20.944 1.00 92.81 173 PHE A N 1
ATOM 1351 C CA . PHE A 1 173 ? 15.193 6.798 -20.786 1.00 92.81 173 PHE A CA 1
ATOM 1352 C C . PHE A 1 173 ? 14.946 7.582 -22.088 1.00 92.81 173 PHE A C 1
ATOM 1354 O O . PHE A 1 173 ? 14.524 8.737 -22.024 1.00 92.81 173 PHE A O 1
ATOM 1361 N N . LEU A 1 174 ? 15.165 6.970 -23.260 1.00 93.50 174 LEU A N 1
ATOM 1362 C CA . LEU A 1 174 ? 14.887 7.589 -24.561 1.00 93.50 174 LEU A CA 1
ATOM 1363 C C . LEU A 1 174 ? 13.379 7.672 -24.822 1.00 93.50 174 LEU A C 1
ATOM 1365 O O . LEU A 1 174 ? 12.875 8.766 -25.073 1.00 93.50 174 LEU A O 1
ATOM 1369 N N . CYS A 1 175 ? 12.641 6.564 -24.676 1.00 93.31 175 CYS A N 1
ATOM 1370 C CA . CYS A 1 175 ? 11.179 6.565 -24.802 1.00 93.31 175 CYS A CA 1
ATOM 1371 C C . CYS A 1 175 ? 10.524 7.545 -23.828 1.00 93.31 175 CYS A C 1
ATOM 1373 O O . CYS A 1 175 ? 9.676 8.335 -24.234 1.00 93.31 175 CYS A O 1
ATOM 1375 N N . ARG A 1 176 ? 10.963 7.548 -22.564 1.00 91.88 176 ARG A N 1
ATOM 1376 C CA . ARG A 1 176 ? 10.444 8.461 -21.538 1.00 91.88 176 ARG A CA 1
ATOM 1377 C C . ARG A 1 176 ? 10.725 9.933 -21.857 1.00 91.88 176 ARG A C 1
ATOM 1379 O O . ARG A 1 176 ? 9.965 10.802 -21.444 1.00 91.88 176 ARG A O 1
ATOM 1386 N N . ARG A 1 177 ? 11.815 10.242 -22.567 1.00 91.88 177 ARG A N 1
ATOM 1387 C CA . ARG A 1 177 ? 12.111 11.613 -23.009 1.00 91.88 177 ARG A CA 1
ATOM 1388 C C . ARG A 1 177 ? 11.189 12.058 -24.144 1.00 91.88 177 ARG A C 1
ATOM 1390 O O . ARG A 1 177 ? 10.844 13.233 -24.197 1.00 91.88 177 ARG A O 1
ATOM 1397 N N . VAL A 1 178 ? 10.828 11.141 -25.043 1.00 91.88 178 VAL A N 1
ATOM 1398 C CA . VAL A 1 178 ? 9.918 11.411 -26.167 1.00 91.88 178 VAL A CA 1
ATOM 1399 C C . VAL A 1 178 ? 8.477 11.553 -25.681 1.00 91.88 178 VAL A C 1
ATOM 1401 O O . VAL A 1 178 ? 7.795 12.494 -26.073 1.00 91.88 178 VAL A O 1
ATOM 1404 N N . ASP A 1 179 ? 8.034 10.652 -24.805 1.00 91.00 179 ASP A N 1
ATOM 1405 C CA . ASP A 1 179 ? 6.704 10.678 -24.201 1.00 91.00 179 ASP A CA 1
ATOM 1406 C C . ASP A 1 179 ? 6.803 10.472 -22.678 1.00 91.00 179 ASP A C 1
ATOM 1408 O O . ASP A 1 179 ? 6.826 9.335 -22.195 1.00 91.00 179 ASP A O 1
ATOM 1412 N N . PRO A 1 180 ? 6.861 11.567 -21.898 1.00 88.00 180 PRO A N 1
ATOM 1413 C CA . PRO A 1 180 ? 6.963 11.501 -20.441 1.00 88.00 180 PRO A CA 1
ATOM 1414 C C . PRO A 1 180 ? 5.755 10.872 -19.742 1.00 88.00 180 PRO A C 1
ATOM 1416 O O . PRO A 1 180 ? 5.878 10.467 -18.585 1.00 88.00 180 PRO A O 1
ATOM 1419 N N . HIS A 1 181 ? 4.598 10.811 -20.409 1.00 86.44 181 HIS A N 1
ATOM 1420 C CA . HIS A 1 181 ? 3.359 10.271 -19.845 1.00 86.44 181 HIS A CA 1
ATOM 1421 C C . HIS A 1 181 ? 3.211 8.768 -20.088 1.00 86.44 181 HIS A C 1
ATOM 1423 O O . HIS A 1 181 ? 2.385 8.110 -19.452 1.00 86.44 181 HIS A O 1
ATOM 1429 N N . ARG A 1 182 ? 4.024 8.200 -20.984 1.00 85.56 182 ARG A N 1
ATOM 1430 C CA . ARG A 1 182 ? 4.018 6.773 -21.272 1.00 85.56 182 ARG A CA 1
ATOM 1431 C C . ARG A 1 182 ? 4.962 6.025 -20.333 1.00 85.56 182 ARG A C 1
ATOM 1433 O O . ARG A 1 182 ? 6.184 6.100 -20.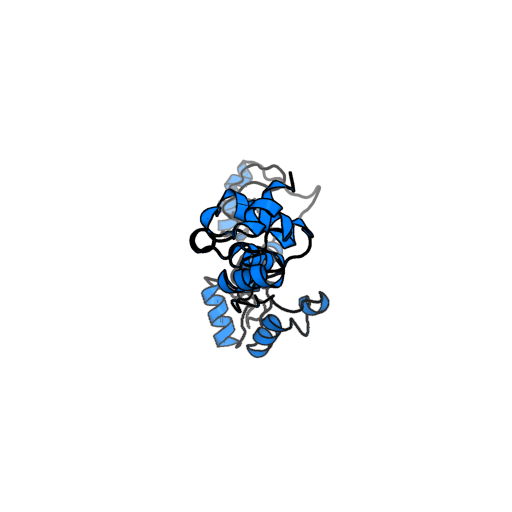441 1.00 85.56 182 ARG A O 1
ATOM 1440 N N . HIS A 1 183 ? 4.379 5.233 -19.439 1.00 85.44 183 HIS A N 1
ATOM 1441 C CA . HIS A 1 183 ? 5.116 4.386 -18.504 1.00 85.44 183 HIS A CA 1
ATOM 1442 C C . HIS A 1 183 ? 5.276 2.965 -19.062 1.00 85.44 183 HIS A C 1
ATOM 1444 O O . HIS A 1 183 ? 4.394 2.124 -18.904 1.00 85.44 183 HIS A O 1
ATOM 1450 N N . VAL A 1 184 ? 6.403 2.705 -19.734 1.00 91.12 184 VAL A N 1
ATOM 1451 C CA . VAL A 1 184 ? 6.813 1.352 -20.150 1.00 91.12 184 VAL A CA 1
ATOM 1452 C C . VAL A 1 184 ? 7.952 0.888 -19.257 1.00 91.12 184 VAL A C 1
ATOM 1454 O O . VAL A 1 184 ? 8.945 1.600 -19.089 1.00 91.12 184 VAL A O 1
ATOM 1457 N N . TYR A 1 185 ? 7.792 -0.309 -18.708 1.00 94.75 185 TYR A N 1
ATOM 1458 C CA . TYR A 1 185 ? 8.767 -0.954 -17.843 1.00 94.75 185 TYR A CA 1
ATOM 1459 C C . TYR A 1 185 ? 9.214 -2.277 -18.461 1.00 94.75 185 TYR A C 1
ATOM 1461 O O . TYR A 1 185 ? 8.445 -2.901 -19.193 1.00 94.75 185 TYR A O 1
ATOM 1469 N N . TYR A 1 186 ? 10.420 -2.702 -18.112 1.00 95.19 186 TYR A N 1
ATOM 1470 C CA . TYR A 1 186 ? 11.041 -3.970 -18.481 1.00 95.19 186 TYR A CA 1
ATOM 1471 C C . TYR A 1 186 ? 11.448 -4.706 -17.205 1.00 95.19 186 TYR A C 1
ATOM 1473 O O . TYR A 1 186 ? 11.783 -4.066 -16.203 1.00 95.19 186 TYR A O 1
ATOM 1481 N N . ALA A 1 187 ? 11.392 -6.037 -17.217 1.00 94.19 187 ALA A N 1
ATOM 1482 C CA . ALA A 1 187 ? 11.629 -6.845 -16.027 1.00 94.19 187 ALA A CA 1
ATOM 1483 C C . ALA A 1 187 ? 13.027 -6.594 -15.448 1.00 94.19 187 ALA A C 1
ATOM 1485 O O . ALA A 1 187 ? 13.166 -6.424 -14.235 1.00 94.19 187 ALA A O 1
ATOM 1486 N N . ASP A 1 188 ? 14.026 -6.546 -16.330 1.00 94.06 188 ASP A N 1
ATOM 1487 C CA . ASP A 1 188 ? 15.440 -6.401 -16.017 1.00 94.06 188 ASP A CA 1
ATOM 1488 C C . ASP A 1 188 ? 16.222 -5.704 -17.150 1.00 94.06 188 ASP A C 1
ATOM 1490 O O . ASP A 1 188 ? 15.678 -5.316 -18.190 1.00 94.06 188 ASP A O 1
ATOM 1494 N N . TYR A 1 189 ? 17.527 -5.517 -16.925 1.00 92.50 189 TYR A N 1
ATOM 1495 C CA . TYR A 1 189 ? 18.418 -4.900 -17.906 1.00 92.50 189 TYR A CA 1
ATOM 1496 C C . TYR A 1 189 ? 18.533 -5.702 -19.216 1.00 92.50 189 TYR A C 1
ATOM 1498 O O . TYR A 1 189 ? 18.447 -5.066 -20.259 1.00 92.50 189 TYR A O 1
ATOM 1506 N N . PRO A 1 190 ? 18.708 -7.041 -19.230 1.00 93.44 190 PRO A N 1
ATOM 1507 C CA . PRO A 1 190 ? 18.702 -7.822 -20.472 1.00 93.44 190 PRO A CA 1
ATOM 1508 C C . PRO A 1 190 ? 17.478 -7.586 -21.367 1.00 93.44 190 PRO A C 1
ATOM 1510 O O . PRO A 1 190 ? 17.618 -7.444 -22.583 1.00 93.44 190 PRO A O 1
ATOM 1513 N N . GLU A 1 191 ? 16.277 -7.512 -20.788 1.00 94.94 191 GLU A N 1
ATOM 1514 C CA . GLU A 1 191 ? 15.069 -7.217 -21.560 1.00 94.94 191 GLU A CA 1
ATOM 1515 C C . GLU A 1 191 ? 15.080 -5.782 -22.113 1.00 94.94 191 GLU A C 1
ATOM 1517 O O . GLU A 1 191 ? 14.761 -5.567 -23.286 1.00 94.94 191 GLU A O 1
ATOM 1522 N N . LEU A 1 192 ? 15.510 -4.809 -21.302 1.00 95.31 192 LEU A N 1
ATOM 1523 C CA . LEU A 1 192 ? 15.673 -3.423 -21.743 1.00 95.31 192 LEU A CA 1
ATOM 1524 C C . LEU A 1 192 ? 16.760 -3.280 -22.825 1.00 95.31 192 LEU A C 1
ATOM 1526 O O . LEU A 1 192 ? 16.612 -2.498 -23.761 1.00 95.31 192 LEU A O 1
ATOM 1530 N N . GLU A 1 193 ? 17.847 -4.038 -22.724 1.00 93.88 193 GLU A N 1
ATOM 1531 C CA . GLU A 1 193 ? 18.944 -4.036 -23.687 1.00 93.88 193 GLU A CA 1
ATOM 1532 C C . GLU A 1 193 ? 18.482 -4.557 -25.050 1.00 93.88 193 GLU A C 1
ATOM 1534 O O . GLU A 1 193 ? 18.796 -3.955 -26.076 1.00 93.88 193 GLU A O 1
ATOM 1539 N N . ARG A 1 194 ? 17.649 -5.603 -25.076 1.00 94.56 194 ARG A N 1
ATOM 1540 C CA . ARG A 1 194 ? 16.997 -6.055 -26.311 1.00 94.56 194 ARG A CA 1
ATOM 1541 C C . ARG A 1 194 ? 16.163 -4.939 -26.946 1.00 94.56 194 ARG A C 1
ATOM 1543 O O . ARG A 1 194 ? 16.300 -4.692 -28.141 1.00 94.56 194 ARG A O 1
ATOM 1550 N N . HIS A 1 195 ? 15.380 -4.213 -26.149 1.00 95.25 195 HIS A N 1
ATOM 1551 C CA . HIS A 1 195 ? 14.643 -3.042 -26.633 1.00 95.25 195 HIS A CA 1
ATOM 1552 C C . HIS A 1 195 ? 15.576 -1.946 -27.181 1.00 95.25 195 HIS A C 1
ATOM 1554 O O . HIS A 1 195 ? 15.279 -1.342 -28.210 1.00 95.25 195 HIS A O 1
ATOM 1560 N N . PHE A 1 196 ? 16.739 -1.716 -26.561 1.00 95.06 196 PHE A N 1
ATOM 1561 C CA . PHE A 1 196 ? 17.722 -0.765 -27.084 1.00 95.06 196 PHE A CA 1
ATOM 1562 C C . PHE A 1 196 ? 18.281 -1.141 -28.462 1.00 95.06 196 PHE A C 1
ATOM 1564 O O . PHE A 1 196 ? 18.663 -0.241 -29.209 1.00 95.06 196 PHE A O 1
ATOM 1571 N N . PHE A 1 197 ? 18.340 -2.431 -28.802 1.00 91.50 197 PHE A N 1
ATOM 1572 C CA . PHE A 1 197 ? 18.756 -2.900 -30.128 1.00 91.50 197 PHE A CA 1
ATOM 1573 C C . PHE A 1 197 ? 17.616 -2.927 -31.153 1.00 91.50 197 PHE A C 1
ATOM 1575 O O . PHE A 1 197 ? 17.876 -2.735 -32.339 1.00 91.50 197 PHE A O 1
ATOM 1582 N N . GLU A 1 198 ? 16.381 -3.189 -30.718 1.00 93.56 198 GLU A N 1
ATOM 1583 C CA . GLU A 1 198 ? 15.205 -3.295 -31.593 1.00 93.56 198 GLU A CA 1
ATOM 1584 C C . GLU A 1 198 ? 14.637 -1.916 -31.974 1.00 93.56 198 GLU A C 1
ATOM 1586 O O . GLU A 1 198 ? 14.380 -1.660 -33.151 1.00 93.56 198 GLU A O 1
ATOM 1591 N N . ASP A 1 199 ? 14.488 -1.014 -30.999 1.00 93.62 199 ASP A N 1
ATOM 1592 C CA . ASP A 1 199 ? 13.769 0.260 -31.162 1.00 93.62 199 ASP A CA 1
ATOM 1593 C C . ASP A 1 199 ? 14.683 1.499 -31.104 1.00 93.62 199 ASP A C 1
ATOM 1595 O O . ASP A 1 199 ? 14.250 2.625 -31.377 1.00 93.62 199 ASP A O 1
ATOM 1599 N N . HIS A 1 200 ? 15.954 1.315 -30.739 1.00 94.69 200 HIS A N 1
ATOM 1600 C CA . HIS A 1 200 ? 16.940 2.386 -30.598 1.00 94.69 200 HIS A CA 1
ATOM 1601 C C . HIS A 1 200 ? 18.286 2.018 -31.239 1.00 94.69 200 HIS A C 1
ATOM 1603 O O . HIS A 1 200 ? 18.428 1.019 -31.942 1.00 94.69 200 HIS A O 1
ATOM 1609 N N . HIS A 1 201 ? 19.290 2.880 -31.057 1.00 93.50 201 HIS A N 1
ATOM 1610 C CA . HIS A 1 201 ? 20.615 2.706 -31.643 1.00 93.50 201 HIS A CA 1
ATOM 1611 C C . HIS A 1 201 ? 21.671 2.524 -30.549 1.00 93.50 201 HIS A C 1
ATOM 1613 O O . HIS A 1 201 ? 22.327 3.483 -30.141 1.00 93.50 201 HIS A O 1
ATOM 1619 N N . ALA A 1 202 ? 21.821 1.295 -30.052 1.00 93.00 202 ALA A N 1
AT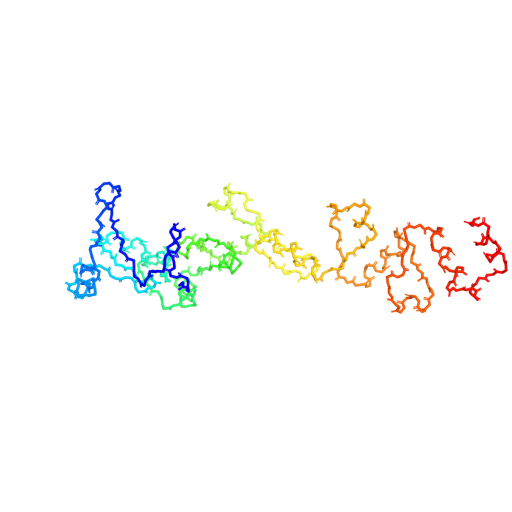OM 1620 C CA . ALA A 1 202 ? 22.853 0.926 -29.081 1.00 93.00 202 ALA A CA 1
ATOM 1621 C C . ALA A 1 202 ? 24.231 0.710 -29.734 1.00 93.00 202 ALA A C 1
ATOM 1623 O O . ALA A 1 202 ? 24.342 0.161 -30.833 1.00 93.00 202 ALA A O 1
ATOM 1624 N N . CYS A 1 203 ? 25.301 1.117 -29.047 1.00 92.06 203 CYS A N 1
ATOM 1625 C CA . CYS A 1 203 ? 26.669 0.829 -29.477 1.00 92.06 203 CYS A CA 1
ATOM 1626 C C . CYS A 1 203 ? 27.038 -0.633 -29.191 1.00 92.06 203 CYS A C 1
ATOM 1628 O O . CYS A 1 203 ? 26.959 -1.088 -28.055 1.00 92.06 203 CYS A O 1
ATOM 1630 N N . THR A 1 204 ? 27.493 -1.358 -30.213 1.00 89.12 204 THR A N 1
ATOM 1631 C CA . THR A 1 204 ? 27.867 -2.781 -30.126 1.00 89.12 204 THR A CA 1
ATOM 1632 C C . THR A 1 204 ? 29.326 -3.019 -29.724 1.00 89.12 204 THR A C 1
ATOM 1634 O O . THR A 1 204 ? 29.758 -4.166 -29.621 1.00 89.12 204 THR A O 1
ATOM 1637 N N . HIS A 1 205 ? 30.118 -1.963 -29.507 1.00 89.00 205 HIS A N 1
ATOM 1638 C CA . HIS A 1 205 ? 31.518 -2.106 -29.115 1.00 89.00 205 HIS A CA 1
ATOM 1639 C C . HIS A 1 205 ? 31.633 -2.670 -27.682 1.00 89.00 205 HIS A C 1
ATOM 1641 O O . HIS A 1 205 ? 30.980 -2.130 -26.784 1.00 89.00 205 HIS A O 1
ATOM 1647 N N . PRO A 1 206 ? 32.498 -3.672 -27.406 1.00 86.81 206 PRO A N 1
ATOM 1648 C CA . PRO A 1 206 ? 32.568 -4.345 -26.101 1.00 86.81 206 PRO A CA 1
ATOM 1649 C C . PRO A 1 206 ? 32.718 -3.398 -24.902 1.00 86.81 206 PRO A C 1
ATOM 1651 O O . PRO A 1 206 ? 32.021 -3.548 -23.904 1.00 86.81 206 PRO A O 1
ATOM 1654 N N . ALA A 1 207 ? 33.557 -2.364 -25.031 1.00 88.56 207 ALA A N 1
ATOM 1655 C CA . ALA A 1 207 ? 33.751 -1.365 -23.975 1.00 88.56 207 ALA A CA 1
ATOM 1656 C C . ALA A 1 207 ? 32.486 -0.530 -23.671 1.00 88.56 207 ALA A C 1
ATOM 1658 O O . ALA A 1 207 ? 32.290 -0.093 -22.540 1.00 88.56 207 ALA A O 1
ATOM 1659 N N . CYS A 1 208 ? 31.622 -0.291 -24.662 1.00 89.88 208 CYS A N 1
ATOM 1660 C CA . CYS A 1 208 ? 30.369 0.444 -24.469 1.00 89.88 208 CYS A CA 1
ATOM 1661 C C . CYS A 1 208 ? 29.248 -0.463 -23.949 1.00 89.88 208 CYS A C 1
ATOM 1663 O O . CYS A 1 208 ? 28.432 -0.008 -23.150 1.00 89.88 208 CYS A O 1
ATOM 1665 N N . LEU A 1 209 ? 29.256 -1.744 -24.325 1.00 86.69 209 LEU A N 1
ATOM 1666 C CA . LEU A 1 209 ? 28.364 -2.750 -23.744 1.00 86.69 209 LEU A CA 1
ATOM 1667 C C . LEU A 1 209 ? 28.654 -2.961 -22.252 1.00 86.69 209 LEU A C 1
ATOM 1669 O O . LEU A 1 209 ? 27.728 -3.001 -21.449 1.00 86.69 209 LEU A O 1
ATOM 1673 N N . GLU A 1 210 ? 29.931 -3.001 -21.855 1.00 88.25 210 GLU A N 1
ATOM 1674 C CA . GLU A 1 210 ? 30.325 -3.112 -20.443 1.00 88.25 210 GLU A CA 1
ATOM 1675 C C . GLU A 1 210 ? 29.878 -1.899 -19.614 1.00 88.25 210 GLU A C 1
ATOM 1677 O O . GLU A 1 210 ? 29.392 -2.049 -18.491 1.00 88.25 210 GLU A O 1
ATOM 1682 N N . ARG A 1 211 ? 29.976 -0.692 -20.186 1.00 87.25 211 ARG A N 1
ATOM 1683 C CA . ARG A 1 211 ? 29.499 0.549 -19.552 1.00 87.25 211 ARG A CA 1
ATOM 1684 C C . ARG A 1 211 ? 27.976 0.609 -19.418 1.00 87.25 211 ARG A C 1
ATOM 1686 O O . ARG A 1 211 ? 27.500 1.349 -18.557 1.00 87.25 211 ARG A O 1
ATOM 1693 N N . LYS A 1 212 ? 27.250 -0.178 -20.225 1.00 87.56 212 LYS A N 1
ATOM 1694 C CA . LYS A 1 212 ? 25.785 -0.202 -20.355 1.00 87.56 212 LYS A CA 1
ATOM 1695 C C . LYS A 1 212 ? 25.198 1.151 -20.777 1.00 87.56 212 LYS A C 1
ATOM 1697 O O . LYS A 1 212 ? 25.828 2.198 -20.658 1.00 87.56 212 LYS A O 1
ATOM 1702 N N . PHE A 1 213 ? 23.967 1.138 -21.292 1.00 88.25 213 PHE A N 1
ATOM 1703 C CA . PHE A 1 213 ? 23.198 2.354 -21.623 1.00 88.25 213 PHE A CA 1
ATOM 1704 C C . PHE A 1 213 ? 23.857 3.328 -22.629 1.00 88.25 213 PHE A C 1
ATOM 1706 O O . PHE A 1 213 ? 23.418 4.472 -22.757 1.00 88.25 213 PHE A O 1
ATOM 1713 N N . VAL A 1 214 ? 24.866 2.895 -23.398 1.00 92.62 214 VAL A N 1
ATOM 1714 C CA . VAL A 1 214 ? 25.421 3.675 -24.519 1.00 92.62 214 VAL A CA 1
ATOM 1715 C C . VAL A 1 214 ? 24.504 3.521 -25.734 1.00 92.62 214 VAL A C 1
ATOM 1717 O O . VAL A 1 214 ? 24.746 2.719 -26.638 1.00 92.62 214 VAL A O 1
ATOM 1720 N N . VAL A 1 215 ? 23.396 4.261 -25.700 1.00 94.56 215 VAL A N 1
ATOM 1721 C CA . VAL A 1 215 ? 22.274 4.144 -26.637 1.00 94.56 215 VAL A CA 1
ATOM 1722 C C . VAL A 1 215 ? 21.836 5.524 -27.097 1.00 94.56 215 VAL A C 1
ATOM 1724 O O . VAL A 1 215 ? 21.789 6.470 -26.308 1.00 94.56 215 VAL A O 1
ATOM 1727 N N . PHE A 1 216 ? 21.496 5.631 -28.377 1.00 94.12 216 PHE A N 1
ATOM 1728 C CA . PHE A 1 216 ? 21.188 6.895 -29.026 1.00 94.12 216 PHE A CA 1
ATOM 1729 C C . PHE A 1 216 ? 19.793 6.896 -29.662 1.00 94.12 216 PHE A C 1
ATOM 1731 O O . PHE A 1 216 ? 19.316 5.847 -30.106 1.00 94.12 216 PHE A O 1
ATOM 1738 N N . PRO A 1 217 ? 19.137 8.072 -29.737 1.00 92.00 217 PRO A N 1
ATOM 1739 C CA . PRO A 1 217 ? 17.816 8.196 -30.343 1.00 92.00 217 PRO A CA 1
ATOM 1740 C C . PRO A 1 217 ? 17.853 8.075 -31.871 1.00 92.00 217 PRO A C 1
ATOM 1742 O O . PRO A 1 217 ? 16.845 7.699 -32.458 1.00 92.00 217 PRO A O 1
ATOM 1745 N N . THR A 1 218 ? 18.986 8.377 -32.522 1.00 93.75 218 THR A N 1
ATOM 1746 C CA . THR A 1 218 ? 19.123 8.298 -33.985 1.00 93.75 218 THR A CA 1
ATOM 1747 C C . THR A 1 218 ? 20.387 7.556 -34.426 1.00 93.75 218 THR A C 1
ATOM 1749 O O . THR A 1 218 ? 21.410 7.538 -33.737 1.00 93.75 218 THR A O 1
ATOM 1752 N N . ALA A 1 219 ? 20.343 6.971 -35.627 1.00 92.12 219 ALA A N 1
ATOM 1753 C CA . ALA A 1 219 ? 21.498 6.313 -36.236 1.00 92.12 219 ALA A CA 1
ATOM 1754 C C . ALA A 1 219 ? 22.653 7.291 -36.521 1.00 92.12 219 ALA A C 1
ATOM 1756 O O . ALA A 1 219 ? 23.812 6.881 -36.583 1.00 92.12 219 ALA A O 1
ATOM 1757 N N . GLN A 1 220 ? 22.350 8.579 -36.715 1.00 93.06 220 GLN A N 1
ATOM 1758 C CA . GLN A 1 220 ? 23.360 9.618 -36.922 1.00 93.06 220 GLN A CA 1
ATOM 1759 C C . GLN A 1 220 ? 24.164 9.858 -35.643 1.00 93.06 220 GLN A C 1
ATOM 1761 O O . GLN A 1 220 ? 25.392 9.837 -35.694 1.00 93.06 220 GLN A O 1
ATOM 1766 N N . ASP A 1 221 ? 23.488 9.982 -34.501 1.00 93.38 221 ASP A N 1
ATOM 1767 C CA . ASP A 1 221 ? 24.138 10.133 -33.195 1.00 93.38 221 ASP A CA 1
ATOM 1768 C C . ASP A 1 221 ? 25.049 8.939 -32.880 1.00 93.38 221 ASP A C 1
ATOM 1770 O O . ASP A 1 221 ? 26.188 9.118 -32.444 1.00 93.38 221 ASP A O 1
ATOM 1774 N N . LEU A 1 222 ? 24.591 7.719 -33.191 1.00 92.56 222 LEU A N 1
ATOM 1775 C CA . LEU A 1 222 ? 25.406 6.514 -33.046 1.00 92.56 222 LEU A CA 1
ATOM 1776 C C . LEU A 1 222 ? 26.667 6.567 -33.926 1.00 92.56 222 LEU A C 1
ATOM 1778 O O . LEU A 1 222 ? 27.760 6.251 -33.459 1.00 92.56 222 LEU A O 1
ATOM 1782 N N . ARG A 1 223 ? 26.548 6.990 -35.192 1.00 89.44 223 ARG A N 1
ATOM 1783 C CA . ARG A 1 223 ? 27.702 7.135 -36.101 1.00 89.44 223 ARG A CA 1
ATOM 1784 C C . ARG A 1 223 ? 28.703 8.171 -35.596 1.00 89.44 223 ARG A C 1
ATOM 1786 O O . ARG A 1 223 ? 29.906 7.927 -35.661 1.00 89.44 223 ARG A O 1
ATOM 1793 N N . LEU A 1 224 ? 28.218 9.300 -35.080 1.00 91.44 224 LEU A N 1
ATOM 1794 C CA . LEU A 1 224 ? 29.060 10.337 -34.484 1.00 91.44 224 LEU A CA 1
ATOM 1795 C C . LEU A 1 224 ? 29.795 9.814 -33.244 1.00 91.44 224 LEU A C 1
ATOM 1797 O O . LEU A 1 224 ? 30.989 10.071 -33.092 1.00 91.44 224 LEU A O 1
ATOM 1801 N N . HIS A 1 225 ? 29.116 9.041 -32.393 1.00 91.88 225 HIS A N 1
ATOM 1802 C CA . HIS A 1 225 ? 29.738 8.372 -31.252 1.00 91.88 225 HIS A CA 1
ATOM 1803 C C . HIS A 1 225 ? 30.832 7.391 -31.691 1.00 91.88 225 HIS A C 1
ATOM 1805 O O . HIS A 1 225 ? 31.968 7.508 -31.236 1.00 91.88 225 HIS A O 1
ATOM 1811 N N . PHE A 1 226 ? 30.529 6.479 -32.620 1.00 87.44 226 PHE A N 1
ATOM 1812 C CA . PHE A 1 226 ? 31.504 5.513 -33.138 1.00 87.44 226 PHE A CA 1
ATOM 1813 C C . PHE A 1 226 ? 32.735 6.194 -33.749 1.00 87.44 226 PHE A C 1
ATOM 1815 O O . PHE A 1 226 ? 33.855 5.740 -33.539 1.00 87.44 226 PHE A O 1
ATOM 1822 N N . ALA A 1 227 ? 32.559 7.302 -34.471 1.00 87.75 227 ALA A N 1
ATOM 1823 C CA . ALA A 1 227 ? 33.672 8.036 -35.069 1.00 87.75 227 ALA A CA 1
ATOM 1824 C C . ALA A 1 227 ? 34.590 8.719 -34.049 1.00 87.75 227 ALA A C 1
ATOM 1826 O O . ALA A 1 227 ? 35.788 8.849 -34.309 1.00 87.75 227 ALA A O 1
ATOM 1827 N N . LYS A 1 228 ? 34.036 9.154 -32.913 1.00 88.88 228 LYS A N 1
ATOM 1828 C CA . LYS A 1 228 ? 34.779 9.826 -31.840 1.00 88.88 228 LYS A CA 1
ATOM 1829 C C . LYS A 1 228 ? 35.449 8.832 -30.892 1.00 88.88 228 LYS A C 1
ATOM 1831 O O . LYS A 1 228 ? 36.629 8.979 -30.601 1.00 88.88 228 LYS A O 1
ATOM 1836 N N . GLU A 1 229 ? 34.714 7.814 -30.453 1.00 87.88 229 GLU A N 1
ATOM 1837 C CA . GLU A 1 229 ? 35.130 6.903 -29.376 1.00 87.88 229 GLU A CA 1
ATOM 1838 C C . GLU A 1 229 ? 35.716 5.578 -29.894 1.00 87.88 229 GLU A C 1
ATOM 1840 O O . GLU A 1 229 ? 36.454 4.902 -29.176 1.00 87.88 229 GLU A O 1
ATOM 1845 N N . HIS A 1 230 ? 35.420 5.193 -31.143 1.00 86.88 230 HIS A N 1
ATOM 1846 C CA . HIS A 1 230 ? 35.871 3.935 -31.760 1.00 86.88 230 HIS A CA 1
ATOM 1847 C C . HIS A 1 230 ? 36.507 4.138 -33.155 1.00 86.88 230 HIS A C 1
ATOM 1849 O O . HIS A 1 230 ? 36.130 3.460 -34.119 1.00 86.88 230 HIS A O 1
ATOM 1855 N N . PRO A 1 231 ? 37.501 5.039 -33.305 1.00 73.88 231 PRO A N 1
ATOM 1856 C CA . PRO A 1 231 ? 38.090 5.378 -34.606 1.00 73.88 231 PRO A CA 1
ATOM 1857 C C . PRO A 1 231 ? 38.791 4.195 -35.297 1.00 73.88 231 PRO A C 1
ATOM 1859 O O . PRO A 1 231 ? 38.890 4.166 -36.529 1.00 73.88 231 PRO A O 1
ATOM 1862 N N . ASP A 1 232 ? 39.247 3.212 -34.516 1.00 70.62 232 ASP A N 1
ATOM 1863 C CA . ASP A 1 232 ? 39.948 2.020 -35.000 1.00 70.62 232 ASP A CA 1
ATOM 1864 C C . ASP A 1 232 ? 39.002 0.933 -35.535 1.00 70.62 232 ASP A C 1
ATOM 1866 O O . ASP A 1 232 ? 39.421 0.099 -36.337 1.00 70.62 232 ASP A O 1
ATOM 1870 N N . GLY A 1 233 ? 37.716 0.976 -35.161 1.00 59.81 233 GLY A N 1
ATOM 1871 C CA . GLY A 1 233 ? 36.687 0.027 -35.606 1.00 59.81 233 GLY A CA 1
ATOM 1872 C C . GLY A 1 233 ? 36.038 0.364 -36.955 1.00 59.81 233 GLY A C 1
ATOM 1873 O O . GLY A 1 233 ? 35.250 -0.427 -37.463 1.00 59.81 233 GLY A O 1
ATOM 1874 N N . LEU A 1 234 ? 36.354 1.522 -37.549 1.00 58.62 234 LEU A N 1
ATOM 1875 C CA . LEU A 1 234 ? 35.740 2.012 -38.790 1.00 58.62 234 LEU A CA 1
ATOM 1876 C C . LEU A 1 234 ? 36.616 1.730 -40.018 1.00 58.62 234 LEU A C 1
ATOM 1878 O O . LEU A 1 234 ? 37.826 2.018 -40.029 1.00 58.62 234 LEU A O 1
ATOM 1882 N N . SER A 1 235 ? 36.003 1.263 -41.110 1.00 56.47 235 SER A N 1
ATOM 1883 C CA . SER A 1 235 ? 36.678 1.175 -42.409 1.00 56.47 235 SER A CA 1
ATOM 1884 C C . SER A 1 235 ? 37.062 2.576 -42.922 1.00 56.47 235 SER A C 1
ATOM 1886 O O . SER A 1 235 ? 36.503 3.600 -42.517 1.00 56.47 235 SER A O 1
ATOM 1888 N N . LYS A 1 236 ? 38.041 2.665 -43.838 1.00 54.47 236 LYS A N 1
ATOM 1889 C CA . LYS A 1 236 ? 38.525 3.956 -44.379 1.00 54.47 236 LYS A CA 1
ATOM 1890 C C . LYS A 1 236 ? 37.409 4.816 -45.004 1.00 54.47 236 LYS A C 1
ATOM 1892 O O . LYS A 1 236 ? 37.525 6.040 -44.993 1.00 54.47 236 LYS A O 1
ATOM 1897 N N . GLY A 1 237 ? 36.354 4.193 -45.539 1.00 55.06 237 GLY A N 1
ATOM 1898 C CA . GLY A 1 237 ? 35.193 4.884 -46.114 1.00 55.06 237 GLY A CA 1
ATOM 1899 C C . GLY A 1 237 ? 34.270 5.486 -45.052 1.00 55.06 237 GLY A C 1
ATOM 1900 O O . GLY A 1 237 ? 33.851 6.635 -45.174 1.00 55.06 237 GLY A O 1
ATOM 1901 N N . GLU A 1 238 ? 34.033 4.761 -43.960 1.00 56.12 238 GLU A N 1
ATOM 1902 C CA . GLU A 1 238 ? 33.166 5.207 -42.863 1.00 56.12 238 GLU A CA 1
ATOM 1903 C C . GLU A 1 238 ? 33.805 6.347 -42.058 1.00 56.12 238 GLU A C 1
ATOM 1905 O O . GLU A 1 238 ? 33.122 7.301 -41.683 1.00 56.12 238 GLU A O 1
ATOM 1910 N N . ARG A 1 239 ? 35.140 6.335 -41.906 1.00 58.97 239 ARG A N 1
ATOM 1911 C CA . ARG A 1 239 ? 35.895 7.459 -41.317 1.00 58.97 239 ARG A CA 1
ATOM 1912 C C . ARG A 1 239 ? 35.773 8.758 -42.115 1.00 58.97 239 ARG A C 1
ATOM 1914 O O . ARG A 1 239 ? 35.828 9.835 -41.528 1.00 58.97 239 ARG A O 1
ATOM 1921 N N . ARG A 1 240 ? 35.639 8.677 -43.446 1.00 57.03 240 ARG A N 1
ATOM 1922 C CA . ARG A 1 240 ? 35.427 9.859 -44.299 1.00 57.03 240 ARG A CA 1
ATOM 1923 C C . ARG A 1 240 ? 33.998 10.383 -44.180 1.00 57.03 240 ARG A C 1
ATOM 1925 O O . ARG A 1 240 ? 33.820 11.583 -44.001 1.00 57.03 240 ARG A O 1
ATOM 1932 N N . ALA A 1 241 ? 33.002 9.498 -44.209 1.00 58.91 241 ALA A N 1
ATOM 1933 C CA . ALA A 1 241 ? 31.596 9.884 -44.081 1.00 58.91 241 ALA A CA 1
ATOM 1934 C C . ALA A 1 241 ? 31.285 10.547 -42.726 1.00 58.91 241 ALA A C 1
ATOM 1936 O O . ALA A 1 241 ? 30.572 11.544 -42.685 1.00 58.91 241 ALA A O 1
ATOM 1937 N N . ALA A 1 242 ? 31.883 10.062 -41.632 1.00 55.09 242 ALA A N 1
ATOM 1938 C CA . ALA A 1 242 ? 31.690 10.650 -40.307 1.00 55.09 242 ALA A CA 1
ATOM 1939 C C . ALA A 1 242 ? 32.264 12.073 -40.158 1.00 55.09 242 ALA A C 1
ATOM 1941 O O . ALA A 1 242 ? 31.730 12.863 -39.391 1.00 55.09 242 ALA A O 1
ATOM 1942 N N . ARG A 1 243 ? 33.317 12.420 -40.912 1.00 58.16 243 ARG A N 1
ATOM 1943 C CA . ARG A 1 243 ? 33.927 13.766 -40.917 1.00 58.16 243 ARG A CA 1
ATOM 1944 C C . ARG A 1 243 ? 33.198 14.778 -41.803 1.00 58.16 243 ARG A C 1
ATOM 1946 O O . ARG A 1 243 ? 33.567 15.940 -41.809 1.00 58.16 243 ARG A O 1
ATOM 1953 N N . THR A 1 244 ? 32.220 14.333 -42.591 1.00 58.03 244 THR A N 1
ATOM 1954 C CA . THR A 1 244 ? 31.472 15.196 -43.528 1.00 58.03 244 THR A CA 1
ATOM 1955 C C . THR A 1 244 ? 30.108 15.608 -42.953 1.00 58.03 244 THR A C 1
ATOM 1957 O O . THR A 1 244 ? 29.334 16.277 -43.624 1.00 58.03 244 THR A O 1
ATOM 1960 N N . LEU A 1 245 ? 29.793 15.173 -41.727 1.00 54.91 245 LEU A N 1
ATOM 1961 C CA . LEU A 1 245 ? 28.553 15.484 -41.005 1.00 54.91 245 LEU A CA 1
ATOM 1962 C C . LEU A 1 245 ? 28.729 16.611 -39.963 1.00 54.91 245 LEU A C 1
ATOM 1964 O O . LEU A 1 245 ? 27.808 16.839 -39.183 1.00 54.91 245 LEU A O 1
ATOM 1968 N N . GLU A 1 246 ? 29.891 17.277 -39.938 1.00 42.12 246 GLU A N 1
ATOM 1969 C CA . GLU A 1 246 ? 30.129 18.527 -39.191 1.00 42.12 246 GLU A CA 1
ATOM 1970 C C . GLU A 1 246 ? 29.830 19.760 -40.050 1.00 42.12 246 GLU A C 1
ATOM 1972 O O . GLU A 1 246 ? 30.160 19.730 -41.260 1.00 42.12 246 GLU A O 1
#

Foldseek 3Di:
DPQQADPPPRDHDQAEEDEPDDDPPPDDDDPVSVVCQVVCCVVVCWPADPQNNYIYNDVVVVQVVSLQRFLAAPLDPDRSDGDPDVVRSQVCCCPVPQWHFAPQCVVPPPGGNRPTDIDHPVQNVCCAQQRHPDDDGVVVVRGHFDADPQPRDTHSDDVGVVVCQVPQWDDDPLVCVVPVPDDDTHNDLVRVVVVLVVQWAADPDPVSVVVPPRTDRDPLVNLLCCLVPPVVPDDPVSVVVSVVVD

Sequence (246 aa):
MQDTRCVLCQQESESVFVTRFLGTFTRMLAADEWTALKTQASSGALQYLPSASAYFDDPQHFASLSQLVTFSHPAMPDPSQIFPSLKALRGTLKSARNLHLCDLCLQGRKVFLCEQLAYTRAELDAHVSKGDSQGPLATAGFSGHPRCQFCERRFYGETEIFQHMTQQHESCFLCRRVDPHRHVYYADYPELERHFFEDHHACTHPACLERKFVVFPTAQDLRLHFAKEHPDGLSKGERRAARTLE